Protein AF-A0A7S3P163-F1 (afdb_monomer)

Foldseek 3Di:
DVLQVVCCPDPNNFHDDDDDCVVVVVVCVVLVVPDPPWDWAQDVNDTDTDPEQPDSQQVNQCNVPVDRFLAAEDEPVVVVVCLVPPQKAKEFEADCVDPLVVLLRVVSRPDRPHHHYYYPHPVNCVVLVPPPRWMWMAHPADPGIDTQPDDRDNVSSVCCVLVSVDHLDDDDDPVCVCSVVVDPDDDDDDDDDCVVCVVVSVVVSVVD

Organism: Euplotes crassus (NCBI:txid5936)

Secondary structure (DSSP, 8-state):
-HHHHHHHHSTT-PPP----TTT-HHHHHHTT--SSS--EEEETTEEEE--S---HHHHHHHHHHSS--SSEE--HHHHHHHHHH-SEEEEEES-TTSHHHHHHHHHHHH--SSEEEEE--HHHHHHTT--SSEEEEEESSSSSEEEPPS---HHHHHHHHHHHTS-SS----HHHHHHHHSSS---------TTT-HHHHHHHHHH-

Nearest PDB structures (foldseek):
  6i7s-assembly2_B  TM=5.448E-01  e=6.776E-12  Homo sapiens
  4ju5-assembly1_A  TM=8.293E-01  e=2.659E-08  Homo sapiens
  4ju5-assembly1_B  TM=8.315E-01  e=2.494E-08  Homo sapiens
  2k18-assembly1_A  TM=8.613E-01  e=5.386E-08  Homo sapiens
  3uem-assembly1_A  TM=8.787E-01  e=2.355E-07  Homo sapiens

Structure (mmCIF, N/CA/C/O backbone):
data_AF-A0A7S3P163-F1
#
_entry.id   AF-A0A7S3P163-F1
#
loop_
_atom_site.group_PDB
_atom_site.id
_atom_site.type_symbol
_atom_site.label_atom_id
_atom_site.label_alt_id
_atom_site.label_comp_id
_atom_site.label_asym_id
_atom_site.label_entity_id
_atom_site.label_seq_id
_atom_site.pdbx_PDB_ins_code
_atom_site.Cartn_x
_atom_site.Cartn_y
_atom_site.Cartn_z
_atom_site.occupancy
_atom_site.B_iso_or_equiv
_atom_site.auth_seq_id
_atom_site.auth_comp_id
_atom_site.auth_asym_id
_atom_site.auth_atom_id
_atom_site.pdbx_PDB_model_num
ATOM 1 N N . GLU A 1 1 ? -0.627 12.519 12.725 1.00 63.28 1 GLU A N 1
ATOM 2 C CA . GLU A 1 1 ? -1.510 13.707 12.564 1.00 63.28 1 GLU A CA 1
ATOM 3 C C . GLU A 1 1 ? -2.396 13.644 11.322 1.00 63.28 1 GLU A C 1
ATOM 5 O O . GLU A 1 1 ? -3.552 14.046 11.417 1.00 63.28 1 GLU A O 1
ATOM 10 N N . LYS A 1 2 ? -1.906 13.139 10.177 1.00 77.38 2 LYS A N 1
ATOM 11 C CA . LYS A 1 2 ? -2.723 12.958 8.964 1.00 77.38 2 LYS A CA 1
ATOM 12 C C . LYS A 1 2 ? -3.943 12.062 9.227 1.00 77.38 2 LYS A C 1
ATOM 14 O O . LYS A 1 2 ? -5.060 12.517 8.987 1.00 77.38 2 LYS A O 1
ATOM 19 N N . ALA A 1 3 ? -3.754 10.893 9.855 1.00 80.00 3 ALA A N 1
ATOM 20 C CA . ALA A 1 3 ? -4.852 10.005 10.259 1.00 80.00 3 ALA A CA 1
ATOM 21 C C . ALA A 1 3 ? -5.976 10.716 11.030 1.00 80.00 3 ALA A C 1
ATOM 23 O O . ALA A 1 3 ? -7.156 10.530 10.752 1.00 80.00 3 ALA A O 1
ATOM 24 N N . CYS A 1 4 ? -5.622 11.614 11.947 1.00 84.88 4 CYS A N 1
ATOM 25 C CA . CYS A 1 4 ? -6.585 12.336 12.775 1.00 84.88 4 CYS A CA 1
ATOM 26 C C . CYS A 1 4 ? -7.477 13.300 11.990 1.00 84.88 4 CYS A C 1
ATOM 28 O O . CYS A 1 4 ? -8.632 13.505 12.360 1.00 84.88 4 CYS A O 1
ATOM 30 N N . LYS A 1 5 ? -6.972 13.885 10.896 1.00 85.19 5 LYS A N 1
ATOM 31 C CA . LYS A 1 5 ? -7.788 14.736 10.019 1.00 85.19 5 LYS A CA 1
ATOM 32 C C . LYS A 1 5 ? -8.852 13.915 9.292 1.00 85.19 5 LYS A C 1
ATOM 34 O O . LYS A 1 5 ? -9.976 14.393 9.154 1.00 85.19 5 LYS A O 1
ATOM 39 N N . VAL A 1 6 ? -8.499 12.703 8.863 1.00 83.50 6 VAL A N 1
ATOM 40 C CA . VAL A 1 6 ? -9.418 11.764 8.205 1.00 83.50 6 VAL A CA 1
ATOM 41 C C . VAL A 1 6 ? -10.451 11.252 9.207 1.00 83.50 6 VAL A C 1
ATOM 43 O O . VAL A 1 6 ? -11.650 11.384 8.982 1.00 83.50 6 VAL A O 1
ATOM 46 N N . LEU A 1 7 ? -9.998 10.774 10.367 1.00 86.75 7 LEU A N 1
ATOM 47 C CA . LEU A 1 7 ? -10.852 10.238 11.428 1.00 86.75 7 LEU A CA 1
ATOM 48 C C . LEU A 1 7 ? -11.883 11.248 11.941 1.00 86.75 7 LEU A C 1
ATOM 50 O O . LEU A 1 7 ? -13.048 10.893 12.123 1.00 86.75 7 LEU A O 1
ATOM 54 N N . LYS A 1 8 ? -11.503 12.524 12.069 1.00 88.12 8 LYS A N 1
ATOM 55 C CA . LYS A 1 8 ? -12.428 13.593 12.466 1.00 88.12 8 LYS A CA 1
ATOM 56 C C . LYS A 1 8 ? -13.550 13.829 11.447 1.00 88.12 8 LYS A C 1
ATOM 58 O O . LYS A 1 8 ? -14.629 14.253 11.841 1.00 88.12 8 LYS A O 1
ATOM 63 N N . LYS A 1 9 ? -13.292 13.598 10.157 1.00 84.19 9 LYS A N 1
ATOM 64 C CA . LYS A 1 9 ? -14.269 13.768 9.066 1.00 84.19 9 LYS A CA 1
ATOM 65 C C . LYS A 1 9 ? -15.065 12.498 8.753 1.00 84.19 9 LYS A C 1
ATOM 67 O O . LYS A 1 9 ? -15.975 12.563 7.937 1.00 84.19 9 LYS A O 1
ATOM 72 N N . SER A 1 10 ? -14.704 11.365 9.352 1.00 82.69 10 SER A N 1
ATOM 73 C CA . SER A 1 10 ? -15.429 10.106 9.179 1.00 82.69 10 SER A CA 1
ATOM 74 C C . SER A 1 10 ? -16.819 10.157 9.818 1.00 82.69 10 SER A C 1
ATOM 76 O O . SER A 1 10 ? -17.061 10.972 10.710 1.00 82.69 10 SER A O 1
ATOM 78 N N . ASP A 1 11 ? -17.695 9.221 9.447 1.00 79.19 11 ASP A N 1
ATOM 79 C CA . ASP A 1 11 ? -19.044 9.096 10.023 1.00 79.19 11 ASP A CA 1
ATOM 80 C C . ASP A 1 11 ? -19.033 8.908 11.549 1.00 79.19 11 ASP A C 1
ATOM 82 O O . ASP A 1 11 ? -19.953 9.334 12.245 1.00 79.19 11 ASP A O 1
ATOM 86 N N . LYS A 1 12 ? -17.964 8.307 12.091 1.00 82.38 12 LYS A N 1
ATOM 87 C CA . LYS A 1 12 ? -17.768 8.129 13.538 1.00 82.38 12 LYS A CA 1
ATOM 88 C C . LYS A 1 12 ? -17.227 9.384 14.244 1.00 82.38 12 LYS A C 1
ATOM 90 O O . LYS A 1 12 ? -17.177 9.400 15.470 1.00 82.38 12 LYS A O 1
ATOM 9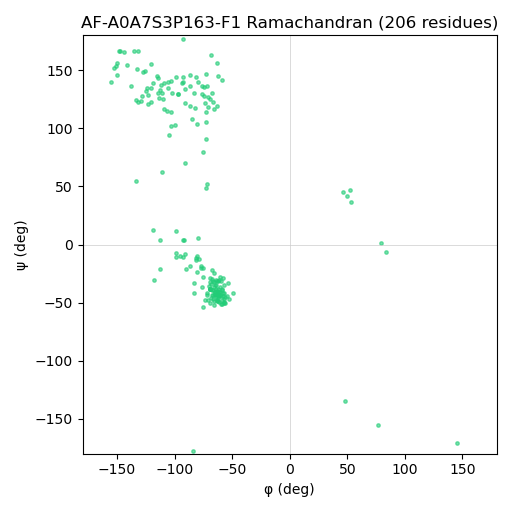5 N N . SER A 1 13 ? -16.805 10.417 13.504 1.00 85.44 13 SER A N 1
ATOM 96 C CA . SER A 1 13 ? -16.265 11.690 14.017 1.00 85.44 13 SER A CA 1
ATOM 97 C C . SER A 1 13 ? -15.216 11.517 15.134 1.00 85.44 13 SER A C 1
ATOM 99 O O . SER A 1 13 ? -15.239 12.207 16.161 1.00 85.44 13 SER A O 1
ATOM 101 N N . ILE A 1 14 ? -14.279 10.587 14.940 1.00 89.69 14 ILE A N 1
ATOM 102 C CA . ILE A 1 14 ? -13.288 10.211 15.954 1.00 89.69 14 ILE A CA 1
ATOM 103 C C . ILE A 1 14 ? -12.299 11.364 16.176 1.00 89.69 14 ILE A C 1
ATOM 105 O O . ILE A 1 14 ? -11.659 11.854 15.243 1.00 89.69 14 ILE A O 1
ATOM 109 N N . GLN A 1 15 ? -12.160 11.796 17.431 1.00 91.38 15 GLN A N 1
ATOM 110 C CA . GLN A 1 15 ? -11.218 12.839 17.832 1.00 91.38 15 GLN A CA 1
ATOM 111 C C . GLN A 1 15 ? -9.894 12.229 18.292 1.00 91.38 15 GLN A C 1
ATOM 113 O O . GLN A 1 15 ? -9.872 11.244 19.023 1.00 91.38 15 GLN A O 1
ATOM 118 N N . CYS A 1 16 ? -8.787 12.857 17.902 1.00 91.50 16 CYS A N 1
ATOM 119 C CA . CYS A 1 16 ? -7.465 12.507 18.406 1.00 91.50 16 CYS A CA 1
ATOM 120 C C . CYS A 1 16 ? -6.985 13.517 19.445 1.00 91.50 16 CYS A C 1
ATOM 122 O O . CYS A 1 16 ? -7.102 14.726 19.232 1.00 91.50 16 CYS A O 1
ATOM 124 N N . ALA A 1 17 ? -6.327 13.019 20.488 1.00 91.44 17 ALA A N 1
ATOM 125 C CA . ALA A 1 17 ? -5.557 13.814 21.435 1.00 91.44 17 ALA A CA 1
ATOM 126 C C . ALA A 1 17 ? -4.125 13.272 21.531 1.00 91.44 17 ALA A C 1
ATOM 128 O O . ALA A 1 17 ? -3.892 12.075 21.368 1.00 91.44 17 ALA A O 1
ATOM 129 N N . LYS A 1 18 ? -3.162 14.159 21.796 1.00 92.56 18 LYS A N 1
ATOM 130 C CA . LYS A 1 18 ? -1.773 13.795 22.094 1.00 92.56 18 LYS A CA 1
ATOM 131 C C . LYS A 1 18 ? -1.512 14.084 23.565 1.00 92.56 18 LYS A C 1
ATOM 133 O O . LYS A 1 18 ? -1.698 15.215 24.003 1.00 92.56 18 LYS A O 1
ATOM 138 N N . ILE A 1 19 ? -1.050 13.079 24.299 1.00 90.94 19 ILE A N 1
ATOM 139 C CA . ILE A 1 19 ? -0.661 13.205 25.705 1.00 90.94 19 ILE A CA 1
ATOM 140 C C . ILE A 1 19 ? 0.851 12.999 25.793 1.00 90.94 19 ILE A C 1
ATOM 142 O O . ILE A 1 19 ? 1.391 12.078 25.182 1.00 90.94 19 ILE A O 1
ATOM 146 N N . ASN A 1 20 ? 1.545 13.880 26.517 1.00 92.12 20 ASN A N 1
ATOM 147 C CA . ASN A 1 20 ? 2.966 13.710 26.810 1.00 92.12 20 ASN A CA 1
ATOM 148 C C . ASN A 1 20 ? 3.125 12.823 28.054 1.00 92.12 20 ASN A C 1
ATOM 150 O O . ASN A 1 20 ? 2.857 13.275 29.167 1.00 92.12 20 ASN A O 1
ATOM 154 N N . ALA A 1 21 ? 3.576 11.586 27.863 1.00 89.75 21 ALA A N 1
ATOM 155 C CA . ALA A 1 21 ? 3.737 10.618 28.942 1.00 89.75 21 ALA A CA 1
ATOM 156 C C . ALA A 1 21 ? 4.821 11.001 29.971 1.00 89.75 21 ALA A C 1
ATOM 158 O O . ALA A 1 21 ? 4.698 10.634 31.137 1.00 89.75 21 ALA A O 1
ATOM 159 N N . ASP A 1 22 ? 5.820 11.812 29.595 1.00 89.31 22 ASP A N 1
ATOM 160 C CA . ASP A 1 22 ? 6.828 12.314 30.542 1.00 89.31 22 ASP A CA 1
ATOM 161 C C . ASP A 1 22 ? 6.221 13.299 31.547 1.00 89.31 22 ASP A C 1
ATOM 163 O O . ASP A 1 22 ? 6.632 13.357 32.708 1.00 89.31 22 ASP A O 1
ATOM 167 N N . THR A 1 23 ? 5.233 14.079 31.093 1.00 94.12 23 THR A N 1
ATOM 168 C CA . THR A 1 23 ? 4.497 15.048 31.918 1.00 94.12 23 THR A CA 1
ATOM 169 C C . THR A 1 23 ? 3.366 14.375 32.695 1.00 94.12 23 THR A C 1
ATOM 171 O O . THR A 1 23 ? 3.180 14.659 33.874 1.00 94.12 23 THR A O 1
ATOM 174 N N . TYR A 1 24 ? 2.630 13.462 32.058 1.00 92.56 24 TYR A N 1
ATOM 175 C CA . TYR A 1 24 ? 1.442 12.807 32.612 1.00 92.56 24 TYR A CA 1
ATOM 176 C C . TYR A 1 24 ? 1.696 11.320 32.902 1.00 92.56 24 TYR A C 1
ATOM 178 O O . TYR A 1 24 ? 1.058 10.436 32.329 1.00 92.56 24 TYR A O 1
ATOM 186 N N . LYS A 1 25 ? 2.637 11.044 33.812 1.00 92.50 25 LYS A N 1
ATOM 187 C CA . LYS A 1 25 ? 3.083 9.677 34.153 1.00 92.50 25 LYS A CA 1
ATOM 188 C C . LYS A 1 25 ? 1.983 8.788 34.737 1.00 92.50 25 LYS A C 1
ATOM 190 O O . LYS A 1 25 ? 1.999 7.577 34.527 1.00 92.50 25 LYS A O 1
ATOM 195 N N . GLU A 1 26 ? 1.035 9.382 35.458 1.00 93.25 26 GLU A N 1
ATOM 196 C CA . GLU A 1 26 ? -0.112 8.669 36.035 1.00 93.25 26 GLU A CA 1
ATOM 197 C C . GLU A 1 26 ? -1.002 8.084 34.934 1.00 93.25 26 GLU A C 1
ATOM 199 O O . GLU A 1 26 ? -1.311 6.900 34.977 1.00 93.25 26 GLU A O 1
ATOM 204 N N . ILE A 1 27 ? -1.299 8.868 33.890 1.00 90.88 27 ILE A N 1
ATOM 205 C CA . ILE A 1 27 ? -2.080 8.425 32.724 1.00 90.88 27 ILE A CA 1
ATOM 206 C C . ILE A 1 27 ? -1.321 7.341 31.951 1.00 90.88 27 ILE A C 1
ATOM 208 O O . ILE A 1 27 ? -1.908 6.347 31.532 1.00 90.88 27 ILE A O 1
ATOM 212 N N . ALA A 1 28 ? -0.008 7.513 31.765 1.00 90.44 28 ALA A N 1
ATOM 213 C CA . ALA A 1 28 ? 0.813 6.514 31.085 1.00 90.44 28 ALA A CA 1
ATOM 214 C C . ALA A 1 28 ? 0.803 5.168 31.830 1.00 90.44 28 ALA A C 1
ATOM 216 O O . ALA A 1 28 ? 0.671 4.127 31.196 1.00 90.44 28 ALA A O 1
ATOM 217 N N . THR A 1 29 ? 0.874 5.198 33.164 1.00 91.81 29 THR A N 1
ATOM 218 C CA . THR A 1 29 ? 0.764 3.998 34.008 1.00 91.81 29 THR A CA 1
ATOM 219 C C . THR A 1 29 ? -0.647 3.402 33.974 1.00 91.81 29 THR A C 1
ATOM 221 O O . THR A 1 29 ? -0.787 2.198 33.797 1.00 91.81 29 THR A O 1
ATOM 224 N N . GLU A 1 30 ? -1.694 4.223 34.112 1.00 93.12 30 GLU A N 1
ATOM 225 C CA . GLU A 1 30 ? -3.101 3.783 34.134 1.00 93.12 30 GLU A CA 1
ATOM 226 C C . GLU A 1 30 ? -3.477 2.998 32.874 1.00 93.12 30 GLU A C 1
ATOM 228 O O . GLU A 1 30 ? -4.136 1.961 32.952 1.00 93.12 30 GLU A O 1
ATOM 233 N N . TYR A 1 31 ? -3.020 3.472 31.716 1.00 92.19 31 TYR A N 1
ATOM 234 C CA . TYR A 1 31 ? -3.281 2.833 30.433 1.00 92.19 31 TYR A CA 1
ATOM 235 C C . TYR A 1 31 ? -2.133 1.950 29.940 1.00 92.19 31 TYR A C 1
ATOM 237 O O . TYR A 1 31 ? -2.160 1.521 28.785 1.00 92.19 31 TYR A O 1
ATOM 245 N N . ASP A 1 32 ? -1.148 1.655 30.793 1.00 89.94 32 ASP A N 1
ATOM 246 C CA . ASP A 1 32 ? -0.052 0.724 30.512 1.00 89.94 32 ASP A CA 1
ATOM 247 C C . ASP A 1 32 ? 0.680 1.062 29.185 1.00 89.94 32 ASP A C 1
ATOM 249 O O . ASP A 1 32 ? 0.879 0.243 28.285 1.00 89.94 32 ASP A O 1
ATOM 253 N N . ALA A 1 33 ? 1.004 2.344 29.016 1.00 90.06 33 ALA A N 1
ATOM 254 C CA . ALA A 1 33 ? 1.714 2.896 27.866 1.00 90.06 33 ALA A CA 1
ATOM 255 C C . ALA A 1 33 ? 3.232 2.899 28.117 1.00 90.06 33 ALA A C 1
ATOM 257 O O . ALA A 1 33 ? 3.840 3.952 28.300 1.00 90.06 33 ALA A O 1
ATOM 258 N N . GLU A 1 34 ? 3.846 1.714 28.141 1.00 84.69 34 GLU A N 1
ATOM 259 C CA . GLU A 1 34 ? 5.278 1.544 28.448 1.00 84.69 34 GLU A CA 1
ATOM 260 C C . GLU A 1 34 ? 6.207 1.829 27.251 1.00 84.69 34 GLU A C 1
ATOM 262 O O . GLU A 1 34 ? 7.375 2.180 27.427 1.00 84.69 34 GLU A O 1
ATOM 267 N N . SER A 1 35 ? 5.691 1.707 26.023 1.00 84.31 35 SER A N 1
ATOM 268 C CA . SER A 1 35 ? 6.412 1.982 24.774 1.00 84.31 35 SER A CA 1
ATOM 269 C C . SER A 1 35 ? 5.820 3.181 24.038 1.00 84.31 35 SER A C 1
ATOM 271 O O . SER A 1 35 ? 4.603 3.346 23.993 1.00 84.31 35 SER A O 1
ATOM 273 N N . TYR A 1 36 ? 6.649 4.007 23.400 1.00 84.81 36 TYR A N 1
ATOM 274 C CA . TYR A 1 36 ? 6.174 5.193 22.680 1.00 84.81 36 TYR A CA 1
ATOM 275 C C . TYR A 1 36 ? 6.515 5.136 21.184 1.00 84.81 36 TYR A C 1
ATOM 277 O O . TYR A 1 36 ? 7.642 4.779 20.841 1.00 84.81 36 TYR A O 1
ATOM 285 N N . PRO A 1 37 ? 5.592 5.550 20.292 1.00 88.12 37 PRO A N 1
ATOM 286 C CA . PRO A 1 37 ? 4.209 5.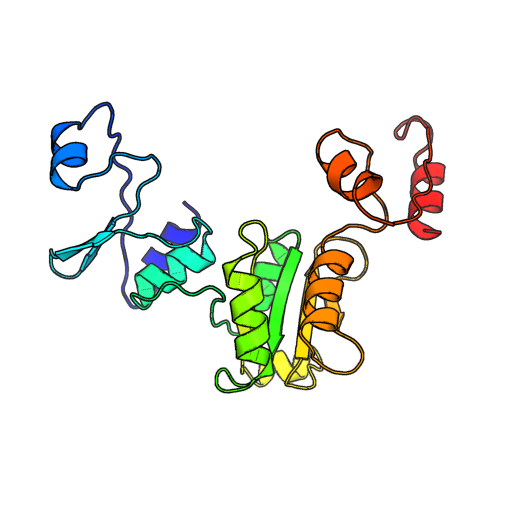955 20.581 1.00 88.12 37 PRO A CA 1
ATOM 287 C C . PRO A 1 37 ? 3.295 4.758 20.933 1.00 88.12 37 PRO A C 1
ATOM 289 O O . PRO A 1 37 ? 3.438 3.689 20.355 1.00 88.12 37 PRO A O 1
ATOM 292 N N . THR A 1 38 ? 2.317 4.963 21.828 1.00 89.00 38 THR A N 1
ATOM 293 C CA . THR A 1 38 ? 1.191 4.035 22.078 1.00 89.00 38 THR A CA 1
ATOM 294 C C . THR A 1 38 ? -0.111 4.716 21.653 1.00 89.00 38 THR A C 1
ATOM 296 O O . THR A 1 38 ? -0.356 5.862 22.035 1.00 89.00 38 THR A O 1
ATOM 299 N N . LEU A 1 39 ? -0.946 4.031 20.866 1.00 90.94 39 LEU A N 1
ATOM 300 C CA . LEU A 1 39 ? -2.271 4.518 20.469 1.00 90.94 39 LEU A CA 1
ATOM 301 C C . LEU A 1 39 ? -3.362 3.764 21.226 1.00 90.94 39 LEU A C 1
ATOM 303 O O . LEU A 1 39 ? -3.331 2.538 21.326 1.00 90.94 39 LEU A O 1
ATOM 307 N N . ILE A 1 40 ? -4.333 4.517 21.741 1.00 90.94 40 ILE A N 1
ATOM 308 C CA . ILE A 1 40 ? -5.460 3.992 22.509 1.00 90.94 40 ILE A CA 1
ATOM 309 C C . ILE A 1 40 ? -6.737 4.635 21.984 1.00 90.94 40 ILE A C 1
ATOM 311 O O . ILE A 1 40 ? -6.849 5.861 21.937 1.00 90.94 40 ILE A O 1
ATOM 315 N N . LEU A 1 41 ? -7.690 3.803 21.576 1.00 91.56 41 LEU A N 1
ATOM 316 C CA . LEU A 1 41 ? -9.021 4.224 21.168 1.00 91.56 41 LEU A CA 1
ATOM 317 C C . LEU A 1 41 ? -9.972 4.055 22.347 1.00 91.56 41 LEU A C 1
ATOM 319 O O . LEU A 1 41 ? -10.041 2.983 22.941 1.00 91.56 41 LEU A O 1
ATOM 323 N N . PHE A 1 42 ? -10.727 5.103 22.653 1.00 91.62 42 PHE A N 1
ATOM 324 C CA . PHE A 1 42 ? -11.764 5.072 23.675 1.00 91.62 42 PHE A CA 1
ATOM 325 C C . PHE A 1 42 ? -13.132 4.982 23.001 1.00 91.62 42 PHE A C 1
ATOM 327 O O . PHE A 1 42 ? -13.655 5.981 22.509 1.00 91.62 42 PHE A O 1
ATOM 334 N N . GLU A 1 43 ? -13.728 3.790 22.987 1.00 86.69 43 GLU A N 1
ATOM 335 C CA . GLU A 1 43 ? -15.099 3.587 22.509 1.00 86.69 43 GLU A CA 1
ATOM 336 C C . GLU A 1 43 ? -16.036 3.430 23.706 1.00 86.69 43 GLU A C 1
ATOM 338 O O . GLU A 1 43 ? -15.938 2.464 24.465 1.00 86.69 43 GLU A O 1
ATOM 343 N N . GLN A 1 44 ? -16.943 4.396 23.894 1.00 85.31 44 GLN A N 1
ATOM 344 C CA . GLN A 1 44 ? -17.882 4.420 25.028 1.00 85.31 44 GLN A CA 1
ATOM 345 C C . GLN A 1 44 ? -17.177 4.289 26.395 1.00 85.31 44 GLN A C 1
ATOM 347 O O . GLN A 1 44 ? -17.678 3.641 27.308 1.00 85.31 44 GLN A O 1
ATOM 352 N N . GLY A 1 45 ? -15.989 4.890 26.520 1.00 85.19 45 GLY A N 1
ATOM 353 C CA . GLY A 1 45 ? -15.164 4.836 27.730 1.00 85.19 45 GLY A CA 1
ATOM 354 C C . GLY A 1 45 ? -14.281 3.591 27.858 1.00 85.19 45 GLY A C 1
ATOM 355 O O . GLY A 1 45 ? -13.445 3.556 28.752 1.00 85.19 45 GLY A O 1
ATOM 356 N N . ASN A 1 46 ? -14.400 2.602 26.964 1.00 88.62 46 ASN A N 1
ATOM 357 C CA . ASN A 1 46 ? -13.553 1.411 26.992 1.00 88.62 46 ASN A CA 1
ATOM 358 C C . ASN A 1 46 ? -12.249 1.657 26.215 1.00 88.62 46 ASN A C 1
ATOM 360 O O . ASN A 1 46 ? -12.321 1.917 25.007 1.00 88.62 46 ASN A O 1
ATOM 364 N N . PRO A 1 47 ? -11.071 1.560 26.861 1.00 91.81 47 PRO A N 1
ATOM 365 C CA . PRO A 1 47 ? -9.792 1.705 26.182 1.00 91.81 47 PRO A CA 1
ATOM 366 C C . PRO A 1 47 ? -9.454 0.438 25.387 1.00 91.81 47 PRO A C 1
ATOM 368 O O . PRO A 1 47 ? -9.467 -0.675 25.914 1.00 91.81 47 PRO A O 1
ATOM 371 N N . LYS A 1 48 ? -9.099 0.609 24.116 1.00 90.69 48 LYS A N 1
ATOM 372 C CA . LYS A 1 48 ? -8.542 -0.434 23.248 1.00 90.69 48 LYS A CA 1
ATOM 373 C C . LYS A 1 48 ? -7.164 0.013 22.784 1.00 90.69 48 LYS A C 1
ATOM 375 O O . LYS A 1 48 ? -7.048 1.085 22.196 1.00 90.69 48 LYS A O 1
ATOM 380 N N . LYS A 1 49 ? -6.125 -0.781 23.048 1.00 89.69 49 LYS A N 1
ATOM 381 C CA . LYS A 1 49 ? -4.764 -0.495 22.570 1.00 89.69 49 LYS A CA 1
ATOM 382 C C . LYS A 1 49 ? -4.597 -0.939 21.125 1.00 89.69 49 LYS A C 1
ATOM 384 O O . LYS A 1 49 ? -5.132 -1.973 20.734 1.00 89.69 49 LYS A O 1
ATOM 389 N N . TYR A 1 50 ? -3.828 -0.167 20.372 1.00 87.75 50 TYR A N 1
ATOM 390 C CA . TYR A 1 50 ? -3.418 -0.531 19.028 1.00 87.75 50 TYR A CA 1
ATOM 391 C C . TYR A 1 50 ? -2.086 -1.279 19.049 1.00 87.75 50 TYR A C 1
ATOM 393 O O . TYR A 1 50 ? -1.077 -0.746 19.506 1.00 87.75 50 TYR A O 1
ATOM 401 N N . ASP A 1 51 ? -2.092 -2.492 18.520 1.00 83.06 51 ASP A N 1
ATOM 402 C CA . ASP A 1 51 ? -0.942 -3.386 18.347 1.00 83.06 51 ASP A CA 1
ATOM 403 C C . ASP A 1 51 ? -0.582 -3.597 16.863 1.00 83.06 51 ASP A C 1
ATOM 405 O O . ASP A 1 51 ? 0.311 -4.378 16.536 1.00 83.06 51 ASP A O 1
ATOM 409 N N . GLY A 1 52 ? -1.273 -2.906 15.951 1.00 75.50 52 GLY A N 1
ATOM 410 C CA . GLY A 1 52 ? -0.995 -2.937 14.519 1.00 75.50 52 GLY A CA 1
ATOM 411 C C . GLY A 1 52 ? 0.118 -1.978 14.077 1.00 75.50 52 GLY A C 1
ATOM 412 O O . GLY A 1 52 ? 0.738 -1.260 14.861 1.00 75.50 52 GLY A O 1
ATOM 413 N N . ALA A 1 53 ? 0.367 -1.951 12.767 1.00 76.38 53 ALA A N 1
ATOM 414 C CA . ALA A 1 53 ? 1.391 -1.095 12.178 1.00 76.38 53 ALA A CA 1
ATOM 415 C C . ALA A 1 53 ? 1.025 0.398 12.288 1.00 76.38 53 ALA A C 1
ATOM 417 O O . ALA A 1 53 ? -0.047 0.809 11.859 1.00 76.38 53 ALA A O 1
ATOM 418 N N . MET A 1 54 ? 1.944 1.242 12.766 1.00 79.06 54 MET A N 1
ATOM 419 C CA . MET A 1 54 ? 1.759 2.699 12.939 1.00 79.06 54 MET A CA 1
ATOM 420 C C . MET A 1 54 ? 1.745 3.492 11.608 1.00 79.06 54 MET A C 1
ATOM 422 O O . MET A 1 54 ? 2.434 4.500 11.460 1.00 79.06 54 MET A O 1
ATOM 426 N N . ARG A 1 55 ? 0.968 3.037 10.619 1.00 78.12 55 ARG A N 1
ATOM 427 C CA . ARG A 1 55 ? 0.726 3.702 9.327 1.00 78.12 55 ARG A CA 1
ATOM 428 C C . ARG A 1 55 ? -0.598 4.453 9.390 1.00 78.12 55 ARG A C 1
ATOM 430 O O . ARG A 1 55 ? -1.550 3.943 9.978 1.00 78.12 55 ARG A O 1
ATOM 437 N N . ASP A 1 56 ? -0.692 5.621 8.749 1.00 80.19 56 ASP A N 1
ATOM 438 C CA . ASP A 1 56 ? -1.916 6.438 8.796 1.00 80.19 56 ASP A CA 1
ATOM 439 C C . ASP A 1 56 ? -3.156 5.612 8.402 1.00 80.19 56 ASP A C 1
ATOM 441 O O . ASP A 1 56 ? -4.136 5.597 9.140 1.00 80.19 56 ASP A O 1
ATOM 445 N N . HIS A 1 57 ? -3.089 4.840 7.313 1.00 75.50 57 HIS A N 1
ATOM 446 C CA . HIS A 1 57 ? -4.195 3.992 6.847 1.00 75.50 57 HIS A CA 1
ATOM 447 C C . HIS A 1 57 ? -4.537 2.833 7.789 1.00 75.50 57 HIS A C 1
ATOM 449 O O . HIS A 1 57 ? -5.714 2.541 7.990 1.00 75.50 57 HIS A O 1
ATOM 455 N N . SER A 1 58 ? -3.535 2.184 8.386 1.00 77.06 58 SER A N 1
ATOM 456 C CA . SER A 1 58 ? -3.747 1.071 9.320 1.00 77.06 58 SER A CA 1
ATOM 457 C C . SER A 1 58 ? -4.368 1.557 10.631 1.00 77.06 58 SER A C 1
ATOM 459 O O . SER A 1 58 ? -5.284 0.919 11.145 1.00 77.06 58 SER A O 1
ATOM 461 N N . VAL A 1 59 ? -3.944 2.728 11.117 1.00 84.44 59 VAL A N 1
ATOM 462 C CA . VAL A 1 59 ? -4.542 3.401 12.278 1.00 84.44 59 VAL A CA 1
ATOM 463 C C . VAL A 1 59 ? -5.961 3.869 11.965 1.00 84.44 59 VAL A C 1
ATOM 465 O O . VAL A 1 59 ? -6.850 3.673 12.789 1.00 84.44 59 VAL A O 1
ATOM 468 N N . ILE A 1 60 ? -6.199 4.457 10.783 1.00 84.50 60 ILE A N 1
ATOM 469 C CA . ILE A 1 60 ? -7.546 4.857 10.350 1.00 84.50 60 ILE A CA 1
ATOM 470 C C . ILE A 1 60 ? -8.465 3.631 10.305 1.00 84.50 60 ILE A C 1
ATOM 472 O O . ILE A 1 60 ? -9.538 3.649 10.901 1.00 84.50 60 ILE A O 1
ATOM 476 N N . GLY A 1 61 ? -8.037 2.561 9.630 1.00 80.62 61 GLY A N 1
ATOM 477 C CA . GLY A 1 61 ? -8.811 1.332 9.490 1.00 80.62 61 GLY A CA 1
ATOM 478 C C . GLY A 1 61 ? -9.138 0.705 10.840 1.00 80.62 61 GLY A C 1
ATOM 479 O O . GLY A 1 61 ? -10.305 0.429 11.115 1.00 80.62 61 GLY A O 1
ATOM 480 N N . TRP A 1 62 ? -8.145 0.570 11.718 1.00 86.38 62 TRP A N 1
ATOM 481 C CA . TRP A 1 62 ? -8.358 0.054 13.067 1.00 86.38 62 TRP A CA 1
ATOM 482 C C . TRP A 1 62 ? -9.275 0.945 13.903 1.00 86.38 62 TRP A C 1
ATOM 484 O O . TRP A 1 62 ? -10.191 0.443 14.544 1.00 86.38 62 TRP A O 1
ATOM 494 N N . ALA A 1 63 ? -9.111 2.267 13.854 1.00 86.75 63 ALA A N 1
ATOM 495 C CA . ALA A 1 63 ? -9.974 3.176 14.603 1.00 86.75 63 ALA A CA 1
ATOM 496 C C . ALA A 1 63 ? -11.432 3.147 14.108 1.00 86.75 63 ALA A C 1
ATOM 498 O O . ALA A 1 63 ? -12.361 3.317 14.896 1.00 86.75 63 ALA A O 1
ATOM 499 N N . LEU A 1 64 ? -11.655 2.911 12.811 1.00 83.69 64 LEU A N 1
ATOM 500 C CA . LEU A 1 64 ? -12.996 2.830 12.234 1.00 83.69 64 LEU A CA 1
ATOM 501 C C . LEU A 1 64 ? -13.650 1.456 12.407 1.00 83.69 64 LEU A C 1
ATOM 503 O O . LEU A 1 64 ? -14.868 1.399 12.568 1.00 83.69 64 LEU A O 1
ATOM 507 N N . THR A 1 65 ? -12.886 0.366 12.389 1.00 78.50 65 THR A N 1
ATOM 508 C CA . THR A 1 65 ? -13.430 -1.008 12.332 1.00 78.50 65 THR A CA 1
ATOM 509 C C . THR A 1 65 ? -13.180 -1.828 13.597 1.00 78.50 65 THR A C 1
ATOM 511 O O . THR A 1 65 ? -13.908 -2.778 13.862 1.00 78.50 65 THR A O 1
ATOM 514 N N . GLY A 1 66 ? -12.185 -1.454 14.401 1.00 71.88 66 GLY A N 1
ATOM 515 C CA . GLY A 1 66 ? -11.672 -2.249 15.516 1.00 71.88 66 GLY A CA 1
ATOM 516 C C . GLY A 1 66 ? -10.723 -3.376 15.095 1.00 71.88 66 GLY A C 1
ATOM 517 O O . GLY A 1 66 ? -10.247 -4.105 15.963 1.00 71.88 66 GLY A O 1
ATOM 518 N N . GLU A 1 67 ? -10.431 -3.529 13.799 1.00 68.38 67 GLU A N 1
ATOM 519 C CA . GLU A 1 67 ? -9.591 -4.605 13.273 1.00 68.38 67 GLU A CA 1
ATOM 520 C C . GLU A 1 67 ? -8.200 -4.108 12.868 1.00 68.38 67 GLU A C 1
ATOM 522 O O . GLU A 1 67 ? -8.037 -3.051 12.256 1.00 68.38 67 GLU A O 1
ATOM 527 N N . ASN A 1 68 ? -7.171 -4.907 13.161 1.00 62.53 68 ASN A N 1
ATOM 528 C CA . ASN A 1 68 ? -5.840 -4.686 12.603 1.00 62.53 68 ASN A CA 1
ATOM 529 C C . ASN A 1 68 ? -5.830 -5.065 11.126 1.00 62.53 68 ASN A C 1
ATOM 531 O O . ASN A 1 68 ? -5.558 -6.208 10.754 1.00 62.53 68 ASN A O 1
ATOM 535 N N . VAL A 1 69 ? -6.110 -4.085 10.278 1.00 70.88 69 VAL A N 1
ATOM 536 C CA . VAL A 1 69 ? -6.106 -4.279 8.833 1.00 70.88 69 VAL A CA 1
ATOM 537 C C . VAL A 1 69 ? -4.680 -4.179 8.287 1.00 7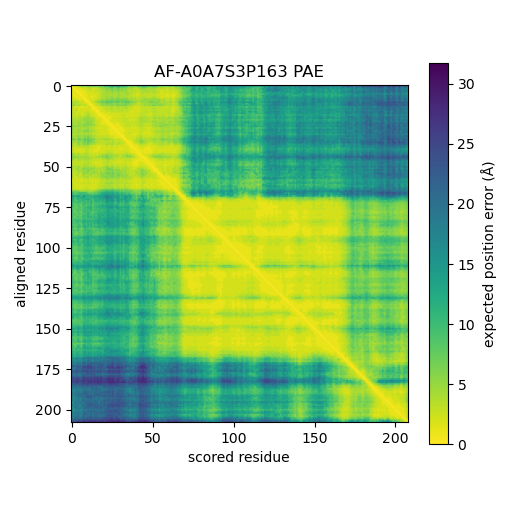0.88 69 VAL A C 1
ATOM 539 O O . VAL A 1 69 ? -4.014 -3.148 8.391 1.00 70.88 69 VAL A O 1
ATOM 542 N N . SER A 1 70 ? -4.184 -5.276 7.704 1.00 81.00 70 SER A N 1
ATOM 543 C CA . SER A 1 70 ? -2.900 -5.270 6.983 1.00 81.00 70 SER A CA 1
ATOM 544 C C . SER A 1 70 ? -3.025 -4.604 5.610 1.00 81.00 70 SER A C 1
ATOM 546 O O . SER A 1 70 ? -2.031 -4.123 5.076 1.00 81.00 70 SER A O 1
ATOM 548 N N . SER A 1 71 ? -4.245 -4.516 5.072 1.00 85.44 71 SER A N 1
ATOM 549 C CA . SER A 1 71 ? -4.582 -3.682 3.921 1.00 85.44 71 SER A CA 1
ATOM 550 C C . SER A 1 71 ? -5.923 -2.972 4.131 1.00 85.44 71 SER A C 1
ATOM 552 O O . SER A 1 71 ? -6.873 -3.585 4.612 1.00 85.44 71 SER A O 1
ATOM 554 N N . LEU A 1 72 ? -6.006 -1.685 3.788 1.00 85.19 72 LEU A N 1
ATOM 555 C CA . LEU A 1 72 ? -7.226 -0.880 3.944 1.00 85.19 72 LEU A CA 1
ATOM 556 C C . LEU A 1 72 ? -8.143 -1.024 2.719 1.00 85.19 72 LEU A C 1
ATOM 558 O O . LEU A 1 72 ? -7.652 -0.939 1.593 1.00 85.19 72 LEU A O 1
ATOM 562 N N . LYS A 1 73 ? -9.458 -1.186 2.928 1.00 89.75 73 LYS A N 1
ATOM 563 C CA . LYS A 1 73 ? -10.442 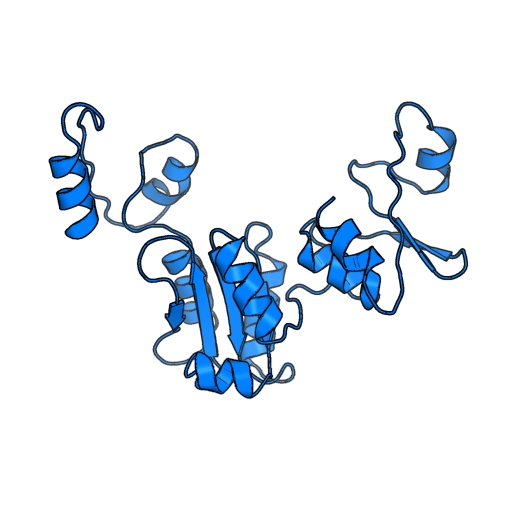-1.108 1.838 1.00 89.75 73 LYS A CA 1
ATOM 564 C C . LYS A 1 73 ? -10.578 0.339 1.367 1.00 89.75 73 LYS A C 1
ATOM 566 O O . LYS A 1 73 ? -10.827 1.212 2.197 1.00 89.75 73 LYS A O 1
ATOM 571 N N . VAL A 1 74 ? -10.428 0.579 0.067 1.00 90.75 74 VAL A N 1
ATOM 572 C CA . VAL A 1 74 ? -10.481 1.921 -0.530 1.00 90.75 74 VAL A CA 1
ATOM 573 C C . VAL A 1 74 ? -11.371 1.972 -1.770 1.00 90.75 74 VAL A C 1
ATOM 575 O O . VAL A 1 74 ? -11.504 0.975 -2.483 1.00 90.75 74 VAL A O 1
ATOM 578 N N . ASP A 1 75 ? -11.958 3.134 -2.035 1.00 93.69 75 ASP A N 1
ATOM 579 C CA . ASP A 1 75 ? -12.632 3.448 -3.300 1.00 93.69 75 ASP A CA 1
ATOM 580 C C . ASP A 1 75 ? -11.685 4.129 -4.310 1.00 93.69 75 ASP A C 1
ATOM 582 O O . ASP A 1 75 ? -10.516 4.408 -4.014 1.00 93.69 75 ASP A O 1
ATOM 586 N N . LEU A 1 76 ? -12.184 4.398 -5.521 1.00 95.88 76 LEU A N 1
ATOM 587 C CA . LEU A 1 76 ? -11.428 5.092 -6.564 1.00 95.88 76 LEU A CA 1
ATOM 588 C C . LEU A 1 76 ? -10.863 6.446 -6.095 1.00 95.88 76 LEU A C 1
ATOM 590 O O . LEU A 1 76 ? -9.699 6.745 -6.362 1.00 95.88 76 LEU A O 1
ATOM 594 N N . SER A 1 77 ? -11.658 7.259 -5.398 1.00 93.75 77 SER A N 1
ATOM 595 C CA . SER A 1 77 ? -11.242 8.605 -4.982 1.00 93.75 77 SER A CA 1
ATOM 596 C C . SER A 1 77 ? -10.069 8.559 -4.001 1.00 93.75 77 SER A C 1
ATOM 598 O O . SER A 1 77 ? -9.119 9.336 -4.109 1.00 93.75 77 SER A O 1
ATOM 600 N N . GLN A 1 78 ? -10.083 7.582 -3.096 1.00 91.38 78 GLN A N 1
ATOM 601 C CA . GLN A 1 78 ? -9.008 7.349 -2.141 1.00 91.38 78 GLN A CA 1
ATOM 602 C C . GLN A 1 78 ? -7.740 6.826 -2.827 1.00 91.38 78 GLN A C 1
ATOM 604 O O . GLN A 1 78 ? -6.643 7.251 -2.468 1.00 91.38 78 GLN A O 1
ATOM 609 N N . ILE A 1 79 ? -7.860 5.955 -3.838 1.00 95.81 79 ILE A N 1
ATOM 610 C CA . ILE A 1 79 ? -6.705 5.515 -4.644 1.00 95.81 79 ILE A CA 1
ATOM 611 C C . ILE A 1 79 ? -6.054 6.713 -5.349 1.00 95.81 79 ILE A C 1
ATOM 613 O O . ILE A 1 79 ? -4.827 6.832 -5.354 1.00 95.81 79 ILE A O 1
ATOM 617 N N . GLU A 1 80 ? -6.852 7.618 -5.917 1.00 95.69 80 GLU A N 1
ATOM 618 C CA . GLU A 1 80 ? -6.349 8.820 -6.589 1.00 95.69 80 GLU A CA 1
ATOM 619 C C . GLU A 1 80 ? -5.651 9.788 -5.626 1.00 95.69 80 GLU A C 1
ATOM 621 O O . GLU A 1 80 ? -4.589 10.317 -5.960 1.00 95.69 80 GLU A O 1
ATOM 626 N N . GLU A 1 81 ? -6.196 9.995 -4.424 1.00 91.69 81 GLU A N 1
ATOM 627 C CA . GLU A 1 81 ? -5.553 10.805 -3.380 1.00 91.69 81 GLU A CA 1
ATOM 628 C C . GLU A 1 81 ? -4.216 10.190 -2.939 1.00 91.69 81 GLU A C 1
ATOM 630 O O . GLU A 1 81 ? -3.200 10.887 -2.832 1.00 91.69 81 GLU A O 1
ATOM 635 N N . MET A 1 82 ? -4.183 8.871 -2.732 1.00 92.06 82 MET A N 1
ATOM 636 C CA . MET A 1 82 ? -2.959 8.157 -2.369 1.00 92.06 82 MET A CA 1
ATOM 637 C C . MET A 1 82 ? -1.908 8.243 -3.478 1.00 92.06 82 MET A C 1
ATOM 639 O O . MET A 1 82 ? -0.743 8.486 -3.184 1.00 92.06 82 MET A O 1
ATOM 643 N N . ALA A 1 83 ? -2.294 8.148 -4.753 1.00 94.44 83 ALA A N 1
ATOM 644 C CA . ALA A 1 83 ? -1.363 8.299 -5.876 1.00 94.44 83 ALA A CA 1
ATOM 645 C C . ALA A 1 83 ? -0.678 9.680 -5.909 1.00 94.44 83 ALA A C 1
ATOM 647 O O . ALA A 1 83 ? 0.458 9.805 -6.369 1.00 94.44 83 ALA A O 1
ATOM 648 N N . GLN A 1 84 ? -1.328 10.718 -5.375 1.00 91.44 84 GLN A N 1
ATOM 649 C CA . GLN A 1 84 ? -0.769 12.071 -5.289 1.00 91.44 84 GLN A CA 1
ATOM 650 C C . GLN A 1 84 ? 0.085 12.317 -4.040 1.00 91.44 84 GLN A C 1
ATOM 652 O O . GLN A 1 84 ? 0.865 13.269 -4.011 1.00 91.44 84 GLN A O 1
ATOM 657 N N . THR A 1 85 ? -0.041 11.488 -3.005 1.00 86.88 85 THR A N 1
ATOM 658 C CA . THR A 1 85 ? 0.559 11.756 -1.685 1.00 86.88 85 THR A CA 1
ATOM 659 C C . THR A 1 85 ? 1.590 10.723 -1.249 1.00 86.88 85 THR A C 1
ATOM 661 O O . THR A 1 85 ? 2.534 11.073 -0.538 1.00 86.88 85 THR A O 1
ATOM 664 N N . GLU A 1 86 ? 1.432 9.475 -1.677 1.00 86.31 86 GLU A N 1
ATOM 665 C CA . GLU A 1 86 ? 2.278 8.351 -1.308 1.00 86.31 86 GLU A CA 1
ATOM 666 C C . GLU A 1 86 ? 3.334 8.098 -2.383 1.00 86.31 86 GLU A C 1
ATOM 668 O O . GLU A 1 86 ? 3.019 7.948 -3.561 1.00 86.31 86 GLU A O 1
ATOM 673 N N . HIS A 1 87 ? 4.600 7.990 -1.970 1.00 89.94 87 HIS A N 1
ATOM 674 C CA . HIS A 1 87 ? 5.712 7.741 -2.893 1.00 89.94 87 HIS A CA 1
ATOM 675 C C . HIS A 1 87 ? 5.546 6.409 -3.645 1.00 89.94 87 HIS A C 1
ATOM 677 O O . HIS A 1 87 ? 5.814 6.331 -4.845 1.00 89.94 87 HIS A O 1
ATOM 683 N N . VAL A 1 88 ? 5.088 5.366 -2.937 1.00 93.56 88 VAL A N 1
ATOM 684 C CA . VAL A 1 88 ? 4.681 4.074 -3.505 1.00 93.56 88 VAL A CA 1
ATOM 685 C C . VAL A 1 88 ? 3.685 3.350 -2.594 1.00 93.56 88 VAL A C 1
ATOM 687 O O . VAL A 1 88 ? 3.865 3.306 -1.375 1.00 93.56 88 VAL A O 1
ATOM 690 N N . PHE A 1 89 ? 2.667 2.721 -3.179 1.00 95.25 89 PHE A N 1
ATOM 691 C CA . PHE A 1 89 ? 1.766 1.794 -2.491 1.00 95.25 89 PHE A CA 1
ATOM 692 C C . PHE A 1 89 ? 1.282 0.681 -3.426 1.00 95.25 89 PHE A C 1
ATOM 694 O O . PHE A 1 89 ? 1.446 0.743 -4.646 1.00 95.25 89 PHE A O 1
ATOM 701 N N . TYR A 1 90 ? 0.690 -0.357 -2.842 1.00 97.62 90 TYR A N 1
ATOM 702 C CA . TYR A 1 90 ? 0.204 -1.530 -3.564 1.00 97.62 90 TYR A CA 1
ATOM 703 C C . TYR A 1 90 ? -1.288 -1.692 -3.333 1.00 97.62 90 TYR A C 1
ATOM 705 O O . TYR A 1 90 ? -1.753 -1.577 -2.199 1.00 97.62 90 TYR A O 1
ATOM 713 N N . ALA A 1 91 ? -2.026 -1.962 -4.404 1.00 97.75 91 ALA A N 1
ATOM 714 C CA . ALA A 1 91 ? -3.466 -2.147 -4.357 1.00 97.75 91 ALA A CA 1
ATOM 715 C C . ALA A 1 91 ? -3.840 -3.510 -4.934 1.00 97.75 91 ALA A C 1
ATOM 717 O O . ALA A 1 91 ? -3.553 -3.811 -6.096 1.00 97.75 91 ALA A O 1
ATOM 718 N N . PHE A 1 92 ? -4.488 -4.331 -4.113 1.00 98.31 92 PHE A N 1
ATOM 719 C CA . PHE A 1 92 ? -5.133 -5.552 -4.575 1.00 98.31 92 PHE A CA 1
ATOM 720 C C . PHE A 1 92 ? -6.525 -5.232 -5.121 1.00 98.31 92 PHE A C 1
ATOM 722 O O . PHE A 1 92 ? -7.321 -4.585 -4.445 1.00 98.31 92 PHE A O 1
ATOM 729 N N . PHE A 1 93 ? -6.826 -5.722 -6.317 1.00 98.00 93 PHE A N 1
ATOM 730 C CA . PHE A 1 93 ? -8.144 -5.617 -6.933 1.00 98.00 93 PHE A CA 1
ATOM 731 C C . PHE A 1 93 ? -8.787 -6.996 -6.950 1.00 98.00 93 PHE A C 1
ATOM 733 O O . PHE A 1 93 ? -8.271 -7.895 -7.618 1.00 98.00 93 PHE A O 1
ATOM 740 N N . GLY A 1 94 ? -9.905 -7.163 -6.245 1.00 95.38 94 GLY A N 1
ATOM 741 C CA . GLY A 1 94 ? -10.654 -8.417 -6.214 1.00 95.38 94 GLY A CA 1
ATOM 742 C C . GLY A 1 94 ? -11.316 -8.713 -4.872 1.00 95.38 94 GLY A C 1
ATOM 743 O O . GLY A 1 94 ? -11.338 -7.887 -3.965 1.00 95.38 94 GLY A O 1
ATOM 744 N N . ASP A 1 95 ? -11.836 -9.932 -4.761 1.00 93.25 95 ASP A N 1
ATOM 745 C CA . ASP A 1 95 ? -12.566 -10.417 -3.589 1.00 93.25 95 ASP A CA 1
ATOM 746 C C . ASP A 1 95 ? -11.625 -10.724 -2.408 1.00 93.25 95 ASP A C 1
ATOM 748 O O . ASP A 1 95 ? -10.586 -11.375 -2.575 1.00 93.25 95 ASP A O 1
ATOM 752 N N . ILE A 1 96 ? -12.015 -10.301 -1.205 1.00 91.69 96 ILE A N 1
ATOM 753 C CA . ILE A 1 96 ? -11.300 -10.557 0.050 1.00 91.69 96 ILE A CA 1
ATOM 754 C C . ILE A 1 96 ? -11.315 -12.039 0.460 1.00 91.69 96 ILE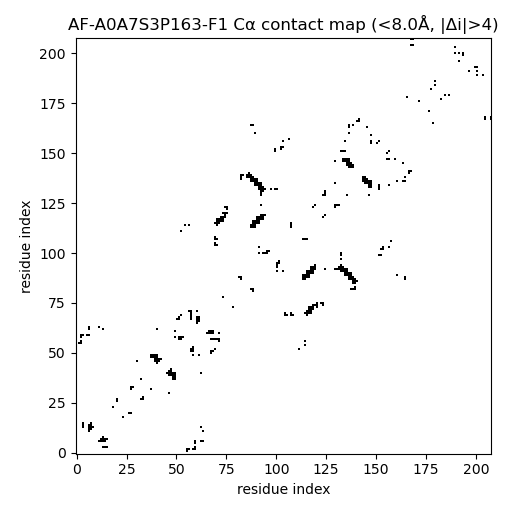 A C 1
ATOM 756 O O . ILE A 1 96 ? -10.427 -12.500 1.179 1.00 91.69 96 ILE A O 1
ATOM 760 N N . ASP A 1 97 ? -12.272 -12.827 -0.027 1.00 90.81 97 ASP A N 1
ATOM 761 C CA . ASP A 1 97 ? -12.346 -14.257 0.277 1.00 90.81 97 ASP A CA 1
ATOM 762 C C . ASP A 1 97 ? -11.403 -15.108 -0.595 1.00 90.81 97 ASP A C 1
ATOM 764 O O . ASP A 1 97 ? -11.136 -16.283 -0.281 1.00 90.81 97 ASP A O 1
ATOM 768 N N . SER A 1 98 ? -10.833 -14.502 -1.644 1.00 94.44 98 SER A N 1
ATOM 769 C CA . SER A 1 98 ? -9.931 -15.146 -2.601 1.00 94.44 98 SER A CA 1
ATOM 770 C C . SER A 1 98 ? -8.620 -15.641 -1.969 1.00 94.44 98 SER A C 1
ATOM 772 O O . SER A 1 98 ? -8.150 -15.171 -0.924 1.00 94.44 98 SER A O 1
ATOM 774 N N . LYS A 1 99 ? -7.992 -16.636 -2.608 1.00 96.00 99 LYS A N 1
ATOM 775 C CA . LYS A 1 99 ? -6.692 -17.173 -2.160 1.00 96.00 99 LYS A CA 1
ATOM 776 C C . LYS A 1 99 ? -5.573 -16.150 -2.379 1.00 96.00 99 LYS A C 1
ATOM 778 O O . LYS A 1 99 ? -4.620 -16.078 -1.598 1.00 96.00 99 LYS A O 1
ATOM 783 N N . GLU A 1 100 ? -5.714 -15.351 -3.425 1.00 96.44 100 GLU A N 1
ATOM 784 C CA . GLU A 1 100 ? -4.828 -14.279 -3.848 1.00 96.44 100 GLU A CA 1
ATOM 785 C C . GLU A 1 100 ? -4.843 -13.152 -2.815 1.00 96.44 100 GLU A C 1
ATOM 787 O O . GLU A 1 100 ? -3.775 -12.756 -2.344 1.00 96.44 100 GLU A O 1
ATOM 792 N N . PHE A 1 101 ? -6.028 -12.730 -2.353 1.00 95.75 101 PHE A N 1
ATOM 793 C CA . PHE A 1 101 ? -6.137 -11.745 -1.278 1.00 95.75 101 PHE A CA 1
ATOM 794 C C . PHE A 1 101 ? -5.512 -12.248 0.022 1.00 95.75 101 PHE A C 1
ATOM 796 O O . PHE A 1 101 ? -4.744 -11.531 0.653 1.00 95.75 101 PHE A O 1
ATOM 803 N N . LYS A 1 102 ? -5.762 -13.501 0.422 1.00 93.56 102 LYS A N 1
ATOM 804 C CA . LYS A 1 102 ? -5.138 -14.077 1.631 1.00 93.56 102 LYS A CA 1
ATOM 805 C C . LYS A 1 102 ? -3.611 -14.071 1.545 1.00 93.56 102 LYS A C 1
ATOM 807 O O . LYS A 1 102 ? -2.933 -13.777 2.530 1.00 93.56 102 LYS A O 1
ATOM 812 N N . THR A 1 103 ? -3.070 -14.350 0.360 1.00 95.25 103 THR A N 1
ATOM 813 C CA . THR A 1 103 ? -1.631 -14.271 0.080 1.00 95.25 103 THR A CA 1
ATOM 814 C C . THR A 1 103 ? -1.126 -12.831 0.166 1.00 95.25 103 THR A C 1
ATOM 816 O O . THR A 1 103 ? -0.137 -12.568 0.847 1.00 95.25 103 THR A O 1
ATOM 819 N N . TYR A 1 104 ? -1.822 -11.896 -0.478 1.00 96.00 104 TYR A N 1
ATOM 820 C CA . TYR A 1 104 ? -1.529 -10.467 -0.439 1.00 96.00 104 TYR A CA 1
ATOM 821 C C . TYR A 1 104 ? -1.536 -9.913 0.989 1.00 96.00 104 TYR A C 1
ATOM 823 O O . TYR A 1 104 ? -0.565 -9.302 1.426 1.00 96.00 104 TYR A O 1
ATOM 831 N N . ASN A 1 105 ? -2.592 -10.199 1.747 1.00 91.31 105 ASN A N 1
ATOM 832 C CA . ASN A 1 105 ? -2.777 -9.733 3.112 1.00 91.31 105 ASN A CA 1
ATOM 833 C C . ASN A 1 105 ? -1.705 -10.303 4.054 1.00 91.31 105 ASN A C 1
ATOM 835 O O . ASN A 1 105 ? -1.230 -9.606 4.946 1.00 91.31 105 ASN A O 1
ATOM 839 N N . MET A 1 106 ? -1.252 -11.543 3.821 1.00 90.56 106 MET A N 1
ATOM 840 C CA . MET A 1 106 ? -0.105 -12.108 4.536 1.00 90.56 106 MET A CA 1
ATOM 841 C C . MET A 1 106 ? 1.188 -11.341 4.237 1.00 90.56 106 MET A C 1
ATOM 843 O O . MET A 1 106 ? 1.948 -11.074 5.161 1.00 90.56 106 MET A O 1
ATOM 847 N N . ILE A 1 107 ? 1.447 -10.970 2.979 1.00 92.69 107 ILE A N 1
ATOM 848 C CA . ILE A 1 107 ? 2.622 -10.156 2.628 1.00 92.69 107 ILE A CA 1
ATOM 849 C C . ILE A 1 107 ? 2.530 -8.784 3.307 1.00 92.69 107 ILE A C 1
ATOM 851 O O . ILE A 1 107 ? 3.473 -8.373 3.976 1.00 92.69 107 ILE A O 1
ATOM 855 N N . ALA A 1 108 ? 1.373 -8.128 3.207 1.00 90.81 108 ALA A N 1
ATOM 856 C CA . ALA A 1 108 ? 1.117 -6.818 3.798 1.00 90.81 108 ALA A CA 1
ATOM 857 C C . ALA A 1 108 ? 1.272 -6.801 5.331 1.00 90.81 108 ALA A C 1
ATOM 859 O O . ALA A 1 108 ? 1.681 -5.792 5.910 1.00 90.81 108 ALA A O 1
ATOM 860 N N . LYS A 1 109 ? 0.979 -7.931 5.990 1.00 85.25 109 LYS A N 1
ATOM 861 C CA . LYS A 1 109 ? 1.159 -8.113 7.436 1.00 85.25 109 LYS A CA 1
ATOM 862 C C . LYS A 1 109 ? 2.630 -8.079 7.860 1.00 85.25 109 LYS A C 1
ATOM 864 O O . LYS A 1 109 ? 2.921 -7.584 8.940 1.00 85.25 109 LYS A O 1
ATOM 869 N N . PHE A 1 110 ? 3.537 -8.617 7.043 1.00 84.81 110 PHE A N 1
ATOM 870 C CA . PHE A 1 110 ? 4.969 -8.709 7.367 1.00 84.81 110 PHE A CA 1
ATOM 871 C C . PHE A 1 110 ? 5.821 -7.604 6.727 1.00 84.81 110 PHE A C 1
ATOM 873 O O . PHE A 1 110 ? 7.013 -7.513 7.013 1.00 84.81 110 PHE A O 1
ATOM 880 N N . ASP A 1 111 ? 5.239 -6.781 5.856 1.00 83.62 111 ASP A N 1
ATOM 881 C CA . ASP A 1 111 ? 5.900 -5.630 5.248 1.00 83.62 111 ASP A CA 1
ATOM 882 C C . ASP A 1 111 ? 5.393 -4.336 5.895 1.00 83.62 111 ASP A C 1
ATOM 884 O O . ASP A 1 111 ? 4.354 -3.779 5.536 1.00 83.62 111 ASP A O 1
ATOM 888 N N . GLU A 1 112 ? 6.129 -3.880 6.906 1.00 72.88 112 GLU A N 1
ATOM 889 C CA . GLU A 1 112 ? 5.764 -2.716 7.717 1.00 72.88 112 GLU A CA 1
ATOM 890 C C . GLU A 1 112 ? 6.127 -1.375 7.069 1.00 72.88 112 GLU A C 1
ATOM 892 O O . GLU A 1 112 ? 5.646 -0.333 7.512 1.00 72.88 112 GLU A O 1
ATOM 897 N N . HIS A 1 113 ? 6.947 -1.387 6.015 1.00 78.06 113 HIS A N 1
ATOM 898 C CA . HIS A 1 113 ? 7.529 -0.178 5.427 1.00 78.06 113 HIS A CA 1
ATOM 899 C C . HIS A 1 113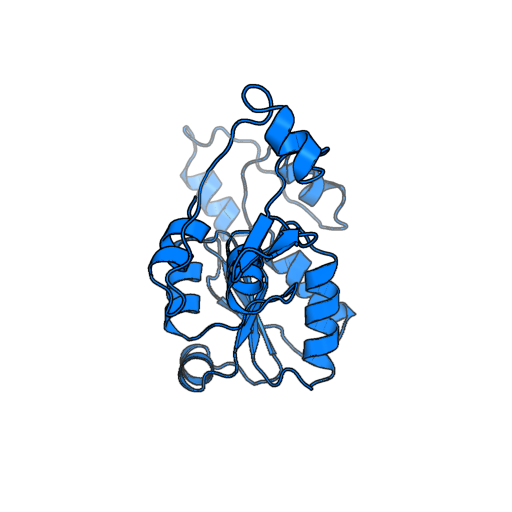 ? 6.746 0.367 4.230 1.00 78.06 113 HIS A C 1
ATOM 901 O O . HIS A 1 113 ? 7.048 1.458 3.749 1.00 78.06 113 HIS A O 1
ATOM 907 N N . ARG A 1 114 ? 5.771 -0.388 3.717 1.00 86.44 114 ARG A N 1
ATOM 908 C CA . ARG A 1 114 ? 5.005 -0.040 2.514 1.00 86.44 114 ARG A CA 1
ATOM 909 C C . ARG A 1 114 ? 3.518 0.064 2.818 1.00 86.44 114 ARG A C 1
ATOM 911 O O . ARG A 1 114 ? 3.009 -0.551 3.754 1.00 86.44 114 ARG A O 1
ATOM 918 N N . ASN A 1 115 ? 2.808 0.837 2.006 1.00 88.56 115 ASN A N 1
ATOM 919 C CA . ASN A 1 115 ? 1.362 0.974 2.113 1.00 88.56 115 ASN A CA 1
ATOM 920 C C . ASN A 1 115 ? 0.655 -0.066 1.239 1.00 88.56 115 ASN A C 1
ATOM 922 O O . ASN A 1 115 ? 1.017 -0.276 0.080 1.00 88.56 115 ASN A O 1
ATOM 926 N N . PHE A 1 116 ? -0.352 -0.713 1.823 1.00 93.50 116 PHE A N 1
ATOM 927 C CA . PHE A 1 116 ? -1.132 -1.777 1.201 1.00 93.50 116 PHE A CA 1
ATOM 928 C C . PHE A 1 116 ? -2.616 -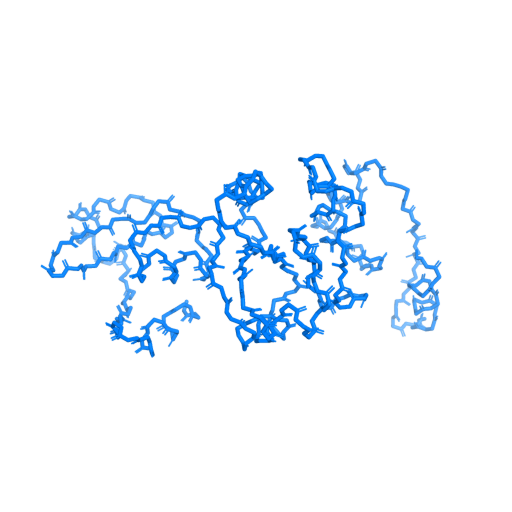1.446 1.329 1.00 93.50 116 PHE A C 1
ATOM 930 O O . PHE A 1 116 ? -3.115 -1.179 2.424 1.00 93.50 116 PHE A O 1
ATOM 937 N N . VAL A 1 117 ? -3.326 -1.485 0.209 1.00 94.62 117 VAL A N 1
ATOM 938 C CA . VAL A 1 117 ? -4.774 -1.269 0.135 1.00 94.62 117 VAL A CA 1
ATOM 939 C C . VAL A 1 117 ? -5.434 -2.358 -0.700 1.00 94.62 117 VAL A C 1
ATOM 941 O O . VAL A 1 117 ? -4.755 -3.131 -1.380 1.00 94.62 117 VAL A O 1
ATOM 944 N N . HIS A 1 118 ? -6.750 -2.460 -0.633 1.00 96.31 118 HIS A N 1
ATOM 945 C CA . HIS A 1 118 ? -7.517 -3.338 -1.501 1.00 96.31 118 HIS A CA 1
ATOM 946 C C . HIS A 1 118 ? -8.828 -2.682 -1.918 1.00 96.31 118 HIS A C 1
ATOM 948 O O . HIS A 1 118 ? -9.347 -1.809 -1.225 1.00 96.31 118 HIS A O 1
ATOM 954 N N . THR A 1 119 ? -9.360 -3.102 -3.059 1.00 96.44 119 THR A N 1
ATOM 955 C CA . THR A 1 119 ? -10.609 -2.569 -3.590 1.00 96.44 119 THR A CA 1
ATOM 956 C C . THR A 1 119 ? -11.359 -3.609 -4.419 1.00 96.44 119 THR A C 1
ATOM 958 O O . THR A 1 119 ? -10.766 -4.446 -5.103 1.00 96.44 119 THR A O 1
ATOM 961 N N . ASP A 1 120 ? -12.680 -3.530 -4.350 1.00 95.75 120 ASP A N 1
ATOM 962 C CA . ASP A 1 120 ? -13.652 -4.193 -5.217 1.00 95.75 120 ASP A CA 1
ATOM 963 C C . ASP A 1 120 ? -14.519 -3.158 -5.966 1.00 95.75 120 ASP A C 1
ATOM 965 O O . ASP A 1 120 ? -15.523 -3.523 -6.575 1.00 95.75 120 ASP A O 1
ATOM 969 N N . ASP A 1 121 ? -14.128 -1.874 -5.938 1.00 96.69 121 ASP A N 1
ATOM 970 C CA . ASP A 1 121 ? -14.851 -0.770 -6.575 1.00 96.69 121 ASP A CA 1
ATOM 971 C C . ASP A 1 121 ? -14.840 -0.925 -8.111 1.00 96.69 121 ASP A C 1
ATOM 973 O O . ASP A 1 121 ? -13.770 -0.849 -8.733 1.00 96.69 121 ASP A O 1
ATOM 977 N N . PRO A 1 122 ? -16.012 -1.096 -8.758 1.00 96.62 122 PRO A N 1
ATOM 978 C CA . PRO A 1 122 ? -16.108 -1.224 -10.208 1.00 96.62 122 PRO A CA 1
ATOM 979 C C . PRO A 1 122 ? -15.504 -0.041 -10.972 1.00 96.62 122 PRO A C 1
ATOM 981 O O . PRO A 1 122 ? -14.903 -0.247 -12.026 1.00 96.62 122 PRO A O 1
ATOM 984 N N . ALA A 1 123 ? -15.610 1.184 -10.442 1.00 97.69 123 ALA A N 1
ATOM 985 C CA . ALA A 1 123 ? -15.069 2.374 -11.095 1.00 97.69 123 ALA A CA 1
ATOM 986 C C . ALA A 1 123 ? -13.534 2.370 -11.085 1.00 97.69 123 ALA A C 1
ATOM 988 O O . ALA A 1 123 ? -12.896 2.730 -12.078 1.00 97.69 123 ALA A O 1
ATOM 989 N N . ALA A 1 124 ? -12.928 1.914 -9.985 1.00 97.69 124 ALA A N 1
ATOM 990 C CA . ALA A 1 124 ? -11.484 1.731 -9.900 1.00 97.69 124 ALA A CA 1
ATOM 991 C C . ALA A 1 124 ? -11.014 0.611 -10.844 1.00 97.69 124 ALA A C 1
ATOM 993 O O . ALA A 1 124 ? -10.026 0.781 -11.561 1.00 97.69 124 ALA A O 1
ATOM 994 N N . ILE A 1 125 ? -11.744 -0.510 -10.884 1.00 97.50 125 ILE A N 1
ATOM 995 C CA . ILE A 1 125 ? -11.461 -1.639 -11.780 1.00 97.50 125 ILE A CA 1
ATOM 996 C C . ILE A 1 125 ? -11.457 -1.193 -13.245 1.00 97.50 125 ILE A C 1
ATOM 998 O O . ILE A 1 125 ? -10.524 -1.519 -13.981 1.00 97.50 125 ILE A O 1
ATOM 1002 N N . GLU A 1 126 ? -12.465 -0.426 -13.660 1.00 97.69 126 GLU A N 1
ATOM 1003 C CA . GLU A 1 126 ? -12.578 0.089 -15.024 1.00 97.69 126 GLU A CA 1
ATOM 1004 C C . GLU A 1 126 ? -11.454 1.080 -15.347 1.00 97.69 126 GLU A C 1
ATOM 1006 O O . GLU A 1 126 ? -10.729 0.890 -16.326 1.00 97.69 126 GLU A O 1
ATOM 1011 N N . LYS A 1 127 ? -11.250 2.097 -14.498 1.00 97.62 127 LYS A N 1
ATOM 1012 C CA . LYS A 1 127 ? -10.251 3.153 -14.725 1.00 97.62 127 LYS A CA 1
ATOM 1013 C C . LYS A 1 127 ? -8.839 2.596 -14.881 1.00 97.62 127 LYS A C 1
ATOM 1015 O O . LYS A 1 127 ? -8.094 3.040 -15.753 1.00 97.62 127 LYS A O 1
ATOM 1020 N N . TYR A 1 128 ? -8.468 1.654 -14.018 1.00 97.44 128 TYR A N 1
ATOM 1021 C CA . TYR A 1 128 ? -7.133 1.067 -14.018 1.00 97.44 128 TYR A CA 1
ATOM 1022 C C . TYR A 1 128 ? -7.044 -0.199 -14.865 1.00 97.44 128 TYR A C 1
ATOM 1024 O O . TYR A 1 128 ? -5.989 -0.820 -14.891 1.00 97.44 128 TYR A O 1
ATOM 1032 N N . ASN A 1 129 ? -8.116 -0.595 -15.565 1.00 96.56 129 ASN A N 1
ATOM 1033 C CA . ASN A 1 129 ? -8.165 -1.827 -16.356 1.00 96.56 129 ASN A CA 1
ATOM 1034 C C . ASN A 1 129 ? -7.681 -3.052 -15.543 1.00 96.56 129 ASN A C 1
ATOM 1036 O O . ASN A 1 129 ? -6.900 -3.891 -16.009 1.00 96.56 129 ASN A O 1
ATOM 1040 N N . ALA A 1 130 ? -8.097 -3.118 -14.276 1.00 95.50 130 ALA A N 1
ATOM 1041 C CA . ALA A 1 130 ? -7.636 -4.112 -13.321 1.00 95.50 130 ALA A CA 1
ATOM 1042 C C . ALA A 1 130 ? -8.375 -5.440 -13.532 1.00 95.50 130 ALA A C 1
ATOM 1044 O O . ALA A 1 130 ? -9.524 -5.617 -13.134 1.00 95.50 130 ALA A O 1
ATOM 1045 N N . ARG A 1 131 ? -7.705 -6.415 -14.151 1.00 92.69 131 ARG A N 1
ATOM 1046 C CA . ARG A 1 131 ? -8.256 -7.762 -14.364 1.00 92.69 131 ARG A CA 1
ATOM 1047 C C . ARG A 1 131 ? -8.230 -8.572 -13.065 1.00 92.69 131 ARG A C 1
ATOM 1049 O O . ARG A 1 131 ? -7.316 -9.360 -12.854 1.00 92.69 131 ARG A O 1
ATOM 1056 N N . ALA A 1 132 ? -9.201 -8.330 -12.187 1.00 89.50 132 ALA A N 1
ATOM 1057 C CA . ALA A 1 132 ? -9.302 -8.981 -10.883 1.00 89.50 132 ALA A CA 1
ATOM 1058 C C . ALA A 1 132 ? -9.401 -10.528 -10.990 1.00 89.50 132 ALA A C 1
ATOM 1060 O O . ALA A 1 132 ? -10.103 -11.021 -11.878 1.00 89.50 132 ALA A O 1
ATOM 1061 N N . PRO A 1 133 ? -8.762 -11.301 -10.086 1.00 94.94 133 PRO A N 1
ATOM 1062 C CA . PRO A 1 133 ? -7.884 -10.840 -9.011 1.00 94.94 133 PRO A CA 1
ATOM 1063 C C . PRO A 1 133 ? -6.510 -10.394 -9.541 1.00 94.94 133 PRO A C 1
ATOM 1065 O O . PRO A 1 133 ? -5.832 -11.136 -10.249 1.00 94.94 133 PRO A O 1
ATOM 1068 N N . THR A 1 134 ? -6.072 -9.186 -9.183 1.00 97.38 134 THR A N 1
ATOM 1069 C CA . THR A 1 134 ? -4.766 -8.656 -9.610 1.00 97.38 134 THR A CA 1
ATOM 1070 C C . THR A 1 134 ? -4.150 -7.724 -8.566 1.00 97.38 134 THR A C 1
ATOM 1072 O O . THR A 1 134 ? -4.807 -7.306 -7.614 1.00 97.38 134 THR A O 1
ATOM 1075 N N . LEU A 1 135 ? -2.864 -7.425 -8.733 1.00 98.25 135 LEU A N 1
ATOM 1076 C CA . LEU A 1 135 ? -2.091 -6.519 -7.893 1.00 98.25 135 LEU A CA 1
ATOM 1077 C C . LEU A 1 135 ? -1.504 -5.417 -8.764 1.00 98.25 135 LEU A C 1
ATOM 1079 O O . LEU A 1 135 ? -0.841 -5.708 -9.758 1.00 98.25 135 LEU A O 1
ATOM 1083 N N . LEU A 1 136 ? -1.713 -4.168 -8.368 1.00 98.50 136 LEU A N 1
ATOM 1084 C CA . LEU A 1 136 ? -1.109 -3.010 -9.012 1.00 98.50 136 LEU A CA 1
ATOM 1085 C C . LEU A 1 136 ? -0.162 -2.308 -8.034 1.00 98.50 136 LEU A C 1
ATOM 1087 O O . LEU A 1 136 ? -0.419 -2.258 -6.829 1.00 98.50 136 LEU A O 1
ATOM 1091 N N . ALA A 1 137 ? 0.926 -1.759 -8.566 1.00 98.12 137 ALA A N 1
ATOM 1092 C CA . ALA A 1 137 ? 1.792 -0.819 -7.867 1.00 98.12 137 ALA A CA 1
ATOM 1093 C C . ALA A 1 137 ? 1.487 0.594 -8.362 1.00 98.12 137 ALA A C 1
ATOM 1095 O O . ALA A 1 137 ? 1.465 0.834 -9.569 1.00 98.12 137 ALA A O 1
ATOM 1096 N N . PHE A 1 138 ? 1.286 1.506 -7.422 1.00 98.00 138 PHE A N 1
ATOM 1097 C CA . PHE A 1 138 ? 1.111 2.932 -7.656 1.00 98.00 138 PHE A CA 1
ATOM 1098 C C . PHE A 1 138 ? 2.330 3.657 -7.115 1.00 98.00 138 PHE A C 1
ATOM 1100 O O . PHE A 1 138 ? 2.732 3.397 -5.981 1.00 98.00 138 PHE A O 1
ATOM 1107 N N . ARG A 1 139 ? 2.935 4.538 -7.909 1.00 95.00 139 ARG A N 1
ATOM 1108 C CA . ARG A 1 139 ? 4.209 5.175 -7.557 1.00 95.00 139 ARG A CA 1
ATOM 1109 C C . ARG A 1 139 ? 4.379 6.542 -8.202 1.00 95.00 139 ARG A C 1
ATOM 1111 O O . ARG A 1 139 ? 3.856 6.802 -9.279 1.00 95.00 139 ARG A O 1
ATOM 1118 N N . GLN A 1 140 ? 5.145 7.402 -7.537 1.00 92.25 140 GLN A N 1
ATOM 1119 C CA . GLN A 1 140 ? 5.451 8.764 -7.998 1.00 92.25 140 GLN A CA 1
ATOM 1120 C C . GLN A 1 140 ? 6.739 8.855 -8.825 1.00 92.25 140 GLN A C 1
ATOM 1122 O O . GLN A 1 140 ? 7.161 9.945 -9.204 1.00 92.25 140 GLN A O 1
ATOM 1127 N N . PHE A 1 141 ? 7.367 7.713 -9.094 1.00 87.12 141 PHE A N 1
ATOM 1128 C CA . PHE A 1 141 ? 8.598 7.583 -9.861 1.00 87.12 141 PHE A CA 1
ATOM 1129 C C . PHE A 1 141 ? 8.418 6.552 -10.980 1.00 87.12 141 PHE A C 1
ATOM 1131 O O . PHE A 1 141 ? 7.674 5.580 -10.837 1.00 87.12 141 PHE A O 1
ATOM 1138 N N . ASP A 1 142 ? 9.127 6.769 -12.083 1.00 89.31 142 ASP A N 1
ATOM 1139 C CA . ASP A 1 142 ? 8.996 6.042 -13.350 1.00 89.31 142 ASP A CA 1
ATOM 1140 C C . ASP A 1 142 ? 7.518 5.901 -13.812 1.00 89.31 142 ASP A C 1
ATOM 1142 O O . ASP A 1 142 ? 6.779 6.885 -13.811 1.00 89.31 142 ASP A O 1
ATOM 1146 N N . GLU A 1 143 ? 7.067 4.717 -14.254 1.00 92.25 143 GLU A N 1
ATOM 1147 C CA . GLU A 1 143 ? 5.688 4.480 -14.701 1.00 92.25 143 GLU A CA 1
ATOM 1148 C C . GLU A 1 143 ? 4.679 4.487 -13.526 1.00 92.25 143 GLU A C 1
ATOM 1150 O O . GLU A 1 143 ? 4.751 3.592 -12.677 1.00 92.25 143 GLU A O 1
ATOM 1155 N N . PRO A 1 144 ? 3.687 5.406 -13.491 1.00 95.00 144 PRO A N 1
ATOM 1156 C CA . PRO A 1 144 ? 2.871 5.646 -12.294 1.00 95.00 144 PRO A CA 1
ATOM 1157 C C . PRO A 1 144 ? 2.020 4.471 -11.809 1.00 95.00 144 PRO A C 1
ATOM 1159 O O . PRO A 1 144 ? 1.760 4.351 -10.613 1.00 95.00 144 PRO A O 1
ATOM 1162 N N . VAL A 1 145 ? 1.567 3.620 -12.733 1.00 97.62 145 VAL A N 1
ATOM 1163 C CA . VAL A 1 145 ? 0.751 2.437 -12.442 1.00 97.62 145 VAL A CA 1
ATOM 1164 C C . VAL A 1 145 ? 1.346 1.251 -13.182 1.00 97.62 145 VAL A C 1
ATOM 1166 O O . VAL A 1 145 ? 1.490 1.283 -14.404 1.00 97.62 145 VAL A O 1
ATOM 1169 N N . VAL A 1 146 ? 1.692 0.199 -12.445 1.00 97.69 146 VAL A N 1
ATOM 1170 C CA . VAL A 1 146 ? 2.255 -1.038 -12.998 1.00 97.69 146 VAL A CA 1
ATOM 1171 C C . VAL A 1 146 ? 1.384 -2.206 -12.564 1.00 97.69 146 VAL A C 1
ATOM 1173 O O . VAL A 1 146 ? 1.008 -2.294 -11.398 1.00 97.69 146 VAL A O 1
ATOM 1176 N N . HIS A 1 147 ? 1.066 -3.109 -13.488 1.00 97.88 147 HIS A N 1
ATOM 1177 C CA . HIS A 1 147 ? 0.295 -4.317 -13.202 1.00 97.88 147 HIS A CA 1
ATOM 1178 C C . HIS A 1 147 ? 1.222 -5.487 -12.889 1.00 97.88 147 HIS A C 1
ATOM 1180 O O . HIS A 1 147 ? 2.271 -5.645 -13.515 1.00 97.88 147 HIS A O 1
ATOM 1186 N N . LEU A 1 148 ? 0.806 -6.351 -11.966 1.00 97.44 148 LEU A N 1
ATOM 1187 C CA . LEU A 1 148 ? 1.374 -7.685 -11.863 1.00 97.44 148 LEU A CA 1
ATOM 1188 C C . LEU A 1 148 ? 1.058 -8.453 -13.150 1.00 97.44 148 LEU A C 1
ATOM 1190 O O . LEU A 1 148 ? -0.105 -8.680 -13.483 1.00 97.44 148 LEU A O 1
ATOM 1194 N N . GLU A 1 149 ? 2.105 -8.862 -13.859 1.00 93.44 149 GLU A N 1
ATOM 1195 C CA . GLU A 1 149 ? 1.981 -9.697 -15.048 1.00 93.44 149 GLU A CA 1
ATOM 1196 C C . GLU A 1 149 ? 1.945 -11.186 -14.688 1.00 93.44 149 GLU A C 1
ATOM 1198 O O . GLU A 1 149 ? 2.630 -11.649 -13.772 1.00 93.44 149 GLU A O 1
ATOM 1203 N N . GLY A 1 150 ? 1.177 -11.953 -15.463 1.00 91.38 150 GLY A N 1
ATOM 1204 C CA . GLY A 1 150 ? 1.053 -13.398 -15.291 1.00 91.38 150 GLY A CA 1
ATOM 1205 C C . GLY A 1 150 ? 0.150 -13.800 -14.123 1.00 91.38 150 GLY A C 1
ATOM 1206 O O . GLY A 1 150 ? -0.773 -13.083 -13.745 1.00 91.38 150 GLY A O 1
ATOM 1207 N N . GLU A 1 151 ? 0.383 -15.000 -13.593 1.00 91.25 151 GLU A N 1
ATOM 1208 C CA . GLU A 1 151 ? -0.440 -15.572 -12.527 1.00 91.25 151 GLU A CA 1
ATOM 1209 C C . GLU A 1 151 ? -0.136 -14.932 -11.164 1.00 91.25 151 GLU A C 1
ATOM 1211 O O . GLU A 1 151 ? 1.025 -14.764 -10.757 1.00 91.25 151 GLU A O 1
ATOM 1216 N N . PHE A 1 152 ? -1.200 -14.625 -10.421 1.00 95.00 152 PHE A N 1
ATOM 1217 C CA . PHE A 1 152 ? -1.089 -14.172 -9.045 1.00 95.00 152 PHE A CA 1
ATOM 1218 C C . PHE A 1 152 ? -0.688 -15.341 -8.141 1.00 95.00 152 PHE A C 1
ATOM 1220 O O . PHE A 1 152 ? -1.495 -16.189 -7.775 1.00 95.00 152 PHE A O 1
ATOM 1227 N N . GLY A 1 153 ? 0.568 -15.345 -7.706 1.00 94.81 153 GLY A N 1
ATOM 1228 C CA . GLY A 1 153 ? 1.107 -16.310 -6.759 1.00 94.81 153 GLY A CA 1
ATOM 1229 C C . GLY A 1 153 ? 1.943 -15.625 -5.687 1.00 94.81 153 GLY A C 1
ATOM 1230 O O . GLY A 1 153 ? 2.353 -14.474 -5.815 1.00 94.81 153 GLY A O 1
ATOM 1231 N N . ARG A 1 154 ? 2.257 -16.348 -4.608 1.00 94.19 154 ARG A N 1
ATOM 1232 C CA . ARG A 1 154 ? 3.050 -15.803 -3.492 1.00 94.19 154 ARG A CA 1
ATOM 1233 C C . ARG A 1 154 ? 4.404 -15.249 -3.940 1.00 94.19 154 ARG A C 1
ATOM 1235 O O . ARG A 1 154 ? 4.798 -14.173 -3.502 1.00 94.19 154 ARG A O 1
ATOM 1242 N N . ILE A 1 155 ? 5.121 -15.985 -4.792 1.00 93.69 155 ILE A N 1
ATOM 1243 C CA . ILE A 1 155 ? 6.452 -15.577 -5.265 1.00 93.69 155 ILE A CA 1
ATOM 1244 C C . ILE A 1 155 ? 6.340 -14.403 -6.238 1.00 93.69 155 ILE A C 1
ATOM 1246 O O . ILE A 1 155 ? 7.113 -13.454 -6.106 1.00 93.69 155 ILE A O 1
ATOM 1250 N N . SER A 1 156 ? 5.386 -14.435 -7.175 1.00 96.06 156 SER A N 1
ATOM 1251 C CA . SER A 1 156 ? 5.201 -13.350 -8.144 1.00 96.06 156 SER A CA 1
ATOM 1252 C C . SER A 1 156 ? 4.769 -12.059 -7.445 1.00 96.06 156 SER A C 1
ATOM 1254 O O . SER A 1 156 ? 5.391 -11.030 -7.681 1.00 96.06 156 SER A O 1
ATOM 1256 N N . ALA A 1 157 ? 3.842 -12.119 -6.484 1.00 96.75 157 ALA A N 1
ATOM 1257 C CA . ALA A 1 157 ? 3.435 -10.968 -5.676 1.00 96.75 157 ALA A CA 1
ATOM 1258 C C . ALA A 1 157 ? 4.585 -10.395 -4.825 1.00 96.75 157 ALA A C 1
ATOM 1260 O O . ALA A 1 157 ? 4.837 -9.194 -4.868 1.00 96.75 157 ALA A O 1
ATOM 1261 N N . LEU A 1 158 ? 5.334 -11.236 -4.094 1.00 93.56 158 LEU A N 1
ATOM 1262 C CA . LEU A 1 158 ? 6.505 -10.788 -3.318 1.00 93.56 158 LEU A CA 1
ATOM 1263 C C . LEU A 1 158 ? 7.567 -10.139 -4.207 1.00 93.56 158 LEU A C 1
ATOM 1265 O O . LEU A 1 158 ? 8.138 -9.105 -3.858 1.00 93.56 158 LEU A O 1
ATOM 1269 N N . THR A 1 159 ? 7.841 -10.762 -5.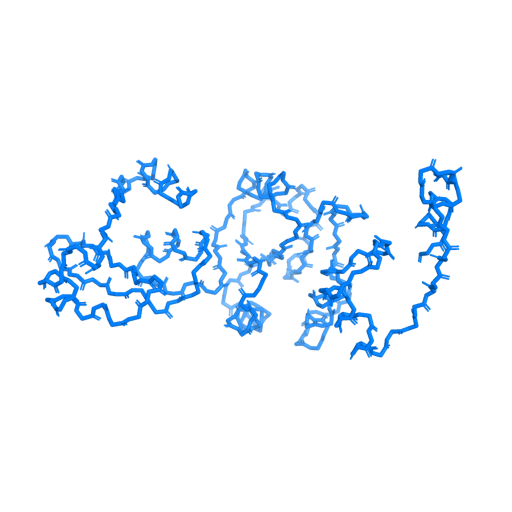354 1.00 92.56 159 THR A N 1
ATOM 1270 C CA . THR A 1 159 ? 8.804 -10.249 -6.327 1.00 92.56 159 THR A CA 1
ATOM 1271 C C . THR A 1 159 ? 8.332 -8.910 -6.859 1.00 92.56 159 THR A C 1
ATOM 1273 O O . THR A 1 159 ? 9.091 -7.953 -6.826 1.00 92.56 159 THR A O 1
ATOM 1276 N N . PHE A 1 160 ? 7.072 -8.809 -7.265 1.00 95.75 160 PHE A N 1
ATOM 1277 C CA . PHE A 1 160 ? 6.476 -7.584 -7.768 1.00 95.75 160 PHE A CA 1
ATOM 1278 C C . PHE A 1 160 ? 6.542 -6.440 -6.750 1.00 95.75 160 PHE A C 1
ATOM 1280 O O . PHE A 1 160 ? 7.098 -5.393 -7.067 1.00 95.75 160 PHE A O 1
ATOM 1287 N N . ILE A 1 161 ? 6.098 -6.662 -5.506 1.00 94.31 161 ILE A N 1
ATOM 1288 C CA . ILE A 1 161 ? 6.156 -5.657 -4.428 1.00 94.31 161 ILE A CA 1
ATOM 1289 C C . ILE A 1 161 ? 7.594 -5.193 -4.186 1.00 94.31 161 ILE A C 1
ATOM 1291 O O . ILE A 1 161 ? 7.878 -4.008 -4.028 1.00 94.31 161 ILE A O 1
ATOM 1295 N N . ARG A 1 162 ? 8.551 -6.122 -4.202 1.00 89.44 162 ARG A N 1
ATOM 1296 C CA . ARG A 1 162 ? 9.964 -5.770 -4.065 1.00 89.44 162 ARG A CA 1
ATOM 1297 C C . ARG A 1 162 ? 10.497 -5.016 -5.282 1.00 89.44 162 ARG A C 1
ATOM 1299 O O . ARG A 1 162 ? 11.363 -4.157 -5.126 1.00 89.44 162 ARG A O 1
ATOM 1306 N N . LEU A 1 163 ? 10.076 -5.397 -6.487 1.00 88.50 163 LEU A N 1
ATOM 1307 C CA . LEU A 1 163 ? 10.620 -4.859 -7.724 1.00 88.50 163 LEU A CA 1
ATOM 1308 C C . LEU A 1 163 ? 10.139 -3.438 -7.990 1.00 88.50 163 LEU A C 1
ATOM 1310 O O . LEU A 1 163 ? 10.984 -2.580 -8.234 1.00 88.50 163 LEU A O 1
ATOM 1314 N N . GLN A 1 164 ? 8.834 -3.205 -7.854 1.00 92.88 164 GLN A N 1
ATOM 1315 C CA . GLN A 1 164 ? 8.197 -1.923 -8.158 1.00 92.88 164 GLN A CA 1
ATOM 1316 C C . GLN A 1 164 ? 8.378 -0.868 -7.059 1.00 92.88 164 GLN A C 1
ATOM 1318 O O . GLN A 1 164 ? 8.144 0.313 -7.287 1.00 92.88 164 GLN A O 1
ATOM 1323 N N . GLY A 1 165 ? 8.838 -1.268 -5.871 1.00 88.75 165 GLY A N 1
ATOM 1324 C CA . GLY A 1 165 ? 9.126 -0.351 -4.767 1.00 88.75 165 GLY A CA 1
ATOM 1325 C C . GLY A 1 165 ? 10.464 0.377 -4.863 1.00 88.75 165 GLY A C 1
ATOM 1326 O O . GLY A 1 165 ? 10.851 1.017 -3.892 1.00 88.75 165 GLY A O 1
ATOM 1327 N N . ILE A 1 166 ? 11.199 0.221 -5.964 1.00 84.38 166 ILE A N 1
ATOM 1328 C CA . ILE A 1 166 ? 12.548 0.759 -6.149 1.00 84.38 166 ILE A CA 1
ATOM 1329 C C . ILE A 1 166 ? 12.565 1.521 -7.473 1.00 84.38 166 ILE A C 1
ATOM 1331 O O . ILE A 1 166 ? 12.244 0.933 -8.505 1.00 84.38 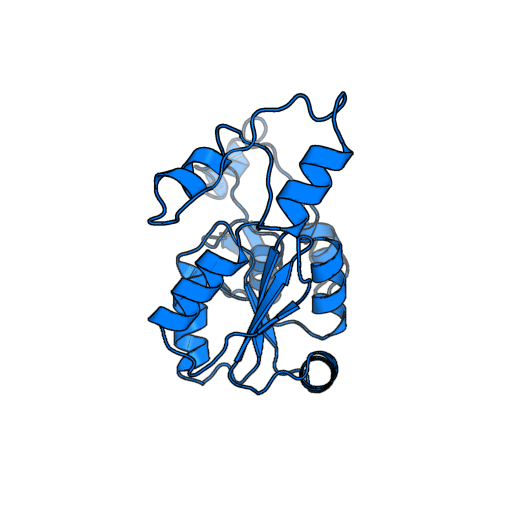166 ILE A O 1
ATOM 1335 N N . ALA A 1 167 ? 12.945 2.800 -7.438 1.00 85.88 167 ALA A N 1
ATOM 1336 C CA . ALA A 1 167 ? 13.072 3.620 -8.640 1.00 85.88 167 ALA A CA 1
ATOM 1337 C C . ALA A 1 167 ? 14.141 3.062 -9.587 1.00 85.88 167 ALA A C 1
ATOM 1339 O O . ALA A 1 167 ? 15.162 2.538 -9.133 1.00 85.88 167 ALA A O 1
ATOM 1340 N N . LYS A 1 168 ? 13.927 3.180 -10.901 1.00 84.50 168 LYS A N 1
ATOM 1341 C CA . LYS A 1 168 ? 14.930 2.779 -11.903 1.00 84.50 168 LYS A CA 1
ATOM 1342 C C . LYS A 1 168 ? 16.207 3.606 -11.783 1.00 84.50 168 LYS A C 1
ATOM 1344 O O . LYS A 1 168 ? 17.305 3.063 -11.877 1.00 84.50 168 LYS A O 1
ATOM 1349 N N . CYS A 1 169 ? 16.055 4.899 -11.505 1.00 83.19 169 CYS A N 1
ATOM 1350 C CA . CYS A 1 169 ? 17.157 5.826 -11.294 1.00 83.19 169 CYS A CA 1
ATOM 1351 C C . CYS A 1 169 ? 17.021 6.532 -9.944 1.00 83.19 169 CYS A C 1
ATOM 1353 O O . CYS A 1 169 ? 15.955 7.045 -9.608 1.00 83.19 169 CYS A O 1
ATOM 1355 N N . MET A 1 170 ? 18.103 6.573 -9.167 1.00 81.94 170 MET A N 1
ATOM 1356 C CA . MET A 1 170 ? 18.143 7.252 -7.871 1.00 81.94 170 MET A CA 1
ATOM 1357 C C . MET A 1 170 ? 19.548 7.774 -7.579 1.00 81.94 170 MET A C 1
ATOM 1359 O O . MET A 1 170 ? 20.540 7.234 -8.075 1.00 81.94 170 MET A O 1
ATOM 1363 N N . TYR A 1 171 ? 19.634 8.798 -6.734 1.00 82.69 171 TYR A N 1
ATOM 1364 C CA . TYR A 1 171 ? 20.912 9.246 -6.198 1.00 82.69 171 TYR A CA 1
ATOM 1365 C C . TYR A 1 171 ? 21.439 8.240 -5.183 1.00 82.69 171 TYR A C 1
ATOM 1367 O O . TYR A 1 171 ? 20.703 7.764 -4.320 1.00 82.69 171 TYR A O 1
ATOM 1375 N N . PHE A 1 172 ? 22.734 7.944 -5.265 1.00 79.25 172 PHE A N 1
ATOM 1376 C CA . PHE A 1 172 ? 23.368 7.075 -4.289 1.00 79.25 172 PHE A CA 1
ATOM 1377 C C . PHE A 1 172 ? 23.386 7.741 -2.908 1.00 79.25 172 PHE A C 1
ATOM 1379 O O . PHE A 1 172 ? 23.943 8.824 -2.739 1.00 79.25 172 PHE A O 1
ATOM 1386 N N . ASN A 1 173 ? 22.798 7.071 -1.921 1.00 73.69 173 ASN A N 1
ATOM 1387 C CA . ASN A 1 173 ? 22.871 7.442 -0.514 1.00 73.69 173 ASN A CA 1
ATOM 1388 C C . ASN A 1 173 ? 22.932 6.177 0.364 1.00 73.69 173 ASN A C 1
ATOM 1390 O O . ASN A 1 173 ? 22.656 5.065 -0.099 1.00 73.69 173 ASN A O 1
ATOM 1394 N N . ASP A 1 174 ? 23.295 6.343 1.638 1.00 73.00 174 ASP A N 1
ATOM 1395 C CA . ASP A 1 174 ? 23.492 5.221 2.565 1.00 73.00 174 ASP A CA 1
ATOM 1396 C C . ASP A 1 174 ? 22.217 4.388 2.780 1.00 73.00 174 ASP A C 1
ATOM 1398 O O . ASP A 1 174 ? 22.303 3.173 2.976 1.00 73.00 174 ASP A O 1
ATOM 1402 N N . ILE A 1 175 ? 21.036 5.008 2.691 1.00 64.88 175 ILE A N 1
ATOM 1403 C CA . ILE A 1 175 ? 19.736 4.352 2.888 1.00 64.88 175 ILE A CA 1
ATOM 1404 C C . ILE A 1 175 ? 19.435 3.419 1.706 1.00 64.88 175 ILE A C 1
ATOM 1406 O O . ILE A 1 175 ? 19.118 2.242 1.896 1.00 64.88 175 ILE A O 1
ATOM 1410 N N . ASP A 1 176 ? 19.618 3.908 0.481 1.00 66.50 176 ASP A N 1
ATOM 1411 C CA . ASP A 1 176 ? 19.340 3.159 -0.745 1.00 66.50 176 ASP A CA 1
ATOM 1412 C C . ASP A 1 176 ? 20.415 2.117 -1.072 1.00 66.50 176 ASP A C 1
ATOM 1414 O O . ASP A 1 176 ? 20.141 1.120 -1.750 1.00 66.50 176 ASP A O 1
ATOM 1418 N N . SER A 1 177 ? 21.620 2.269 -0.512 1.00 68.12 177 SER A N 1
ATOM 1419 C CA . SER A 1 177 ? 22.714 1.300 -0.644 1.00 68.12 177 SER A CA 1
ATOM 1420 C C . SER A 1 177 ? 22.293 -0.124 -0.243 1.00 68.12 177 SER A C 1
ATOM 1422 O O . SER A 1 177 ? 22.713 -1.105 -0.862 1.00 68.12 177 SER A O 1
ATOM 1424 N N . VAL A 1 178 ? 21.392 -0.258 0.739 1.00 67.19 178 VAL A N 1
ATOM 1425 C CA . VAL A 1 178 ? 20.860 -1.548 1.199 1.00 67.19 178 VAL A CA 1
ATOM 1426 C C . VAL A 1 178 ? 20.041 -2.227 0.099 1.00 67.19 178 VAL A C 1
ATOM 1428 O O . VAL A 1 178 ? 20.168 -3.438 -0.102 1.00 67.19 178 VAL A O 1
ATOM 1431 N N . ASN A 1 179 ? 19.240 -1.459 -0.643 1.00 66.44 179 ASN A N 1
ATOM 1432 C CA . ASN A 1 179 ? 18.418 -1.964 -1.743 1.00 66.44 179 ASN A CA 1
ATOM 1433 C C . ASN A 1 179 ? 19.275 -2.381 -2.946 1.00 66.44 179 ASN A C 1
ATOM 1435 O O . ASN A 1 179 ? 18.971 -3.388 -3.594 1.00 66.44 179 ASN A O 1
ATOM 1439 N N . ILE A 1 180 ? 20.359 -1.643 -3.197 1.00 67.44 180 ILE A N 1
ATOM 1440 C CA . ILE A 1 180 ? 21.283 -1.853 -4.316 1.00 67.44 180 ILE A CA 1
ATOM 1441 C C . ILE A 1 180 ? 22.201 -3.058 -4.058 1.00 67.44 180 ILE A C 1
ATOM 1443 O O . ILE A 1 180 ? 22.237 -3.984 -4.864 1.00 67.44 180 ILE A O 1
ATOM 1447 N N . PHE A 1 181 ? 22.905 -3.098 -2.921 1.00 70.25 181 PHE A N 1
ATOM 1448 C CA . PHE A 1 181 ? 23.976 -4.077 -2.684 1.00 70.25 181 PHE A CA 1
ATOM 1449 C C . PHE A 1 181 ? 23.523 -5.385 -2.028 1.00 70.25 181 PHE A C 1
ATOM 1451 O O . PHE A 1 181 ? 24.219 -6.394 -2.138 1.00 70.25 181 PHE A O 1
ATOM 1458 N N . ARG A 1 182 ? 22.367 -5.411 -1.346 1.00 64.81 182 ARG A N 1
ATOM 1459 C CA . ARG A 1 182 ? 21.801 -6.667 -0.804 1.00 64.81 182 ARG A CA 1
ATOM 1460 C C . ARG A 1 182 ? 20.817 -7.337 -1.762 1.00 64.81 182 ARG A C 1
ATOM 1462 O O . ARG A 1 182 ? 20.396 -8.472 -1.528 1.00 64.81 182 ARG A O 1
ATOM 1469 N N . GLY A 1 183 ? 20.414 -6.651 -2.829 1.00 60.69 183 GLY A N 1
ATOM 1470 C CA . GLY A 1 183 ? 19.674 -7.250 -3.932 1.00 60.69 183 GLY A CA 1
ATOM 1471 C C . GLY A 1 183 ? 20.623 -7.995 -4.868 1.00 60.69 183 GLY A C 1
ATOM 1472 O O . GLY A 1 183 ? 21.687 -7.491 -5.195 1.00 60.69 183 GLY A O 1
ATOM 1473 N N . LYS A 1 184 ? 20.232 -9.171 -5.373 1.00 59.41 184 LYS A N 1
ATOM 1474 C CA . LYS A 1 184 ? 20.888 -9.784 -6.545 1.00 59.41 184 LYS A CA 1
ATOM 1475 C C . LYS A 1 184 ? 20.527 -9.008 -7.826 1.00 59.41 184 LYS A C 1
ATOM 1477 O O . LYS A 1 184 ? 19.982 -9.590 -8.758 1.00 59.41 184 LYS A O 1
ATOM 1482 N N . ARG A 1 185 ? 20.715 -7.686 -7.837 1.00 66.56 185 ARG A N 1
ATOM 1483 C CA . ARG A 1 185 ? 20.463 -6.831 -8.999 1.00 66.56 185 ARG A CA 1
ATOM 1484 C C . ARG A 1 185 ? 21.790 -6.352 -9.563 1.00 66.56 185 ARG A C 1
ATOM 1486 O O . ARG A 1 185 ? 22.687 -5.978 -8.815 1.00 66.56 185 ARG A O 1
ATOM 1493 N N . THR A 1 186 ? 21.888 -6.340 -10.884 1.00 74.31 186 THR A N 1
ATOM 1494 C CA . THR A 1 186 ? 22.941 -5.600 -11.572 1.00 74.31 186 THR A CA 1
ATOM 1495 C C . THR A 1 186 ? 22.591 -4.121 -11.484 1.00 74.31 186 THR A C 1
ATOM 1497 O O . THR A 1 186 ? 21.507 -3.729 -11.909 1.00 74.31 186 THR A O 1
ATOM 1500 N N . ALA A 1 187 ? 23.483 -3.319 -10.913 1.00 77.88 187 ALA A N 1
ATOM 1501 C CA . ALA A 1 187 ? 23.353 -1.869 -10.868 1.00 77.88 187 ALA A CA 1
ATOM 1502 C C . ALA A 1 187 ? 24.426 -1.236 -11.757 1.00 77.88 187 ALA A C 1
ATOM 1504 O O . ALA A 1 187 ? 25.582 -1.665 -11.739 1.00 77.88 187 ALA A O 1
ATOM 1505 N N . ALA A 1 188 ? 24.041 -0.219 -12.524 1.00 85.06 188 ALA A N 1
ATOM 1506 C CA . ALA A 1 188 ? 24.979 0.681 -13.178 1.00 85.06 188 ALA A CA 1
ATOM 1507 C C . ALA A 1 188 ? 25.219 1.887 -12.260 1.00 85.06 188 ALA A C 1
ATOM 1509 O O . ALA A 1 188 ? 24.281 2.392 -11.646 1.00 85.06 188 ALA A O 1
ATOM 1510 N N . PHE A 1 189 ? 26.465 2.350 -12.169 1.00 86.62 189 PHE A N 1
ATOM 1511 C CA . PHE A 1 189 ? 26.825 3.529 -11.383 1.00 86.62 189 PHE A CA 1
ATOM 1512 C C . PHE A 1 189 ? 27.303 4.639 -12.316 1.00 86.62 189 PHE A C 1
ATOM 1514 O O . PHE A 1 189 ? 28.229 4.433 -13.101 1.00 86.62 189 PHE A O 1
ATOM 1521 N N . LEU A 1 190 ? 26.693 5.817 -12.195 1.00 88.31 190 LEU A N 1
ATOM 1522 C CA . LEU A 1 190 ? 27.159 7.051 -12.815 1.00 88.31 190 LEU A CA 1
ATOM 1523 C C . LEU A 1 190 ? 27.747 7.952 -11.725 1.00 88.31 190 LEU A C 1
ATOM 1525 O O . LEU A 1 190 ? 27.028 8.404 -10.839 1.00 88.31 190 LEU A O 1
ATOM 1529 N N . ALA A 1 191 ? 29.050 8.218 -11.798 1.00 91.88 191 ALA A N 1
ATOM 1530 C CA . ALA A 1 191 ? 29.722 9.181 -10.931 1.00 91.88 191 ALA A CA 1
ATOM 1531 C C . ALA A 1 191 ? 29.908 10.498 -11.694 1.00 91.88 191 ALA A C 1
ATOM 1533 O O . ALA A 1 191 ? 30.770 10.598 -12.567 1.00 91.88 191 ALA A O 1
ATOM 1534 N N . VAL A 1 192 ? 29.074 11.490 -11.390 1.00 92.00 192 VAL A N 1
ATOM 1535 C CA . VAL A 1 192 ? 29.108 12.818 -12.010 1.00 92.00 192 VAL A CA 1
ATOM 1536 C C . VAL A 1 192 ? 28.593 13.861 -11.019 1.00 92.00 192 VAL A C 1
ATOM 1538 O O . VAL A 1 192 ? 27.798 13.529 -10.143 1.00 92.00 192 VAL A O 1
ATOM 1541 N N . ASP A 1 193 ? 29.032 15.111 -11.154 1.00 90.38 193 ASP A N 1
ATOM 1542 C CA . ASP A 1 193 ? 28.372 16.243 -10.501 1.00 90.38 193 ASP A CA 1
ATOM 1543 C C . ASP A 1 193 ? 27.030 16.515 -11.221 1.00 90.38 193 ASP A C 1
ATOM 1545 O O . ASP A 1 193 ? 27.040 16.858 -12.412 1.00 90.38 193 ASP A O 1
ATOM 1549 N N . PRO A 1 194 ? 25.878 16.315 -10.553 1.00 86.38 194 PRO A N 1
ATOM 1550 C CA . PRO A 1 194 ? 24.571 16.439 -11.187 1.00 86.38 194 PRO A CA 1
ATOM 1551 C C . PRO A 1 194 ? 24.223 17.882 -11.561 1.00 86.38 194 PRO A C 1
ATOM 1553 O O . PRO A 1 194 ? 23.524 18.091 -12.553 1.00 86.38 194 PRO A O 1
ATOM 1556 N N . ASP A 1 195 ? 24.747 18.866 -10.827 1.00 90.25 195 ASP A N 1
ATOM 1557 C CA . ASP A 1 195 ? 24.495 20.283 -11.086 1.00 90.25 195 ASP A CA 1
ATOM 1558 C C . ASP A 1 195 ? 25.316 20.761 -12.288 1.00 90.25 195 ASP A C 1
ATOM 1560 O O . ASP A 1 195 ? 24.837 21.531 -13.124 1.00 90.25 195 ASP A O 1
ATOM 1564 N N . ALA A 1 196 ? 26.542 20.249 -12.427 1.00 93.81 196 ALA A N 1
ATOM 1565 C CA . ALA A 1 196 ? 27.391 20.535 -13.580 1.00 93.81 196 ALA A CA 1
ATOM 1566 C C . ALA A 1 196 ? 26.957 19.781 -14.852 1.00 93.81 196 ALA A C 1
ATOM 1568 O O . ALA A 1 196 ? 27.184 20.262 -15.968 1.00 93.81 196 ALA A O 1
ATOM 1569 N N . HIS A 1 197 ? 26.330 18.605 -14.716 1.00 92.12 197 HIS A N 1
ATOM 1570 C CA . HIS A 1 197 ? 26.008 17.718 -15.841 1.00 92.12 197 HIS A CA 1
ATOM 1571 C C . HIS A 1 197 ? 24.569 17.161 -15.832 1.00 92.12 197 HIS A C 1
ATOM 1573 O O . HIS A 1 197 ? 24.375 15.950 -16.001 1.00 92.12 197 HIS A O 1
ATOM 1579 N N . PRO A 1 198 ? 23.531 18.013 -15.760 1.00 91.00 198 PRO A N 1
ATOM 1580 C CA . PRO A 1 198 ? 22.144 17.562 -15.611 1.00 91.00 198 PRO A CA 1
ATOM 1581 C C . PRO A 1 198 ? 21.667 16.671 -16.771 1.00 91.00 198 PRO A C 1
ATOM 1583 O O . PRO A 1 198 ? 20.982 15.676 -16.556 1.00 91.00 198 PRO A O 1
ATOM 1586 N N . LYS A 1 199 ? 22.103 16.954 -18.007 1.00 91.31 199 LYS A N 1
ATOM 1587 C CA . LYS A 1 199 ? 21.754 16.146 -19.194 1.00 91.31 199 LYS A CA 1
ATOM 1588 C C . LYS A 1 199 ? 22.363 14.741 -19.182 1.00 91.31 199 LYS A C 1
ATOM 1590 O O . LYS A 1 199 ? 21.807 13.828 -19.784 1.00 91.31 199 LYS A O 1
ATOM 1595 N N . VAL A 1 200 ? 23.524 14.560 -18.547 1.00 90.88 200 VAL A N 1
ATOM 1596 C CA . VAL A 1 200 ? 24.163 13.237 -18.438 1.00 90.88 200 VAL A CA 1
ATOM 1597 C C . VAL A 1 200 ? 23.371 12.372 -17.464 1.00 90.88 200 VAL A C 1
ATOM 1599 O O . VAL A 1 200 ? 23.116 11.208 -17.763 1.00 90.88 200 VAL A O 1
ATOM 1602 N N . VAL A 1 201 ? 22.934 12.963 -16.349 1.00 88.12 201 VAL A N 1
ATOM 1603 C CA . VAL A 1 201 ? 22.057 12.311 -15.369 1.00 88.12 201 VAL A CA 1
ATOM 1604 C C . VAL A 1 201 ? 20.726 11.924 -16.012 1.00 88.12 201 VAL A C 1
ATOM 1606 O O . VAL A 1 201 ? 20.332 10.766 -15.930 1.00 88.12 201 VAL A O 1
ATOM 1609 N N . GLU A 1 202 ? 20.078 12.849 -16.725 1.00 86.00 202 GLU A N 1
ATOM 1610 C CA . GLU A 1 202 ? 18.818 12.588 -17.433 1.00 86.00 202 GLU A CA 1
ATOM 1611 C C . GLU A 1 202 ? 18.944 11.423 -18.427 1.00 86.00 202 GLU A C 1
ATOM 1613 O O . GLU A 1 202 ? 18.163 10.474 -18.382 1.00 86.00 202 GLU A O 1
ATOM 1618 N N . ASN A 1 203 ? 19.967 11.444 -19.286 1.00 88.31 203 ASN A N 1
ATOM 1619 C CA . ASN A 1 203 ? 20.193 10.374 -20.258 1.00 88.31 203 ASN A CA 1
ATOM 1620 C C . ASN A 1 203 ? 20.460 9.025 -19.587 1.00 88.31 203 ASN A C 1
ATOM 1622 O O . ASN A 1 203 ? 19.962 8.000 -20.050 1.00 88.31 203 ASN A O 1
ATOM 1626 N N . PHE A 1 204 ? 21.240 9.017 -18.507 1.00 87.94 204 PHE A N 1
ATOM 1627 C CA . PHE A 1 204 ? 21.515 7.803 -17.749 1.00 87.94 204 PHE A CA 1
ATOM 1628 C C . PHE A 1 204 ? 20.234 7.221 -17.148 1.00 87.94 204 PHE A C 1
ATOM 1630 O O . PHE A 1 204 ? 19.978 6.035 -17.328 1.00 87.94 204 PHE A O 1
ATOM 1637 N N . CYS A 1 205 ? 19.396 8.057 -16.531 1.00 84.56 205 CYS A N 1
ATOM 1638 C CA . CYS A 1 205 ? 18.116 7.627 -15.974 1.00 84.56 205 CYS A CA 1
ATOM 1639 C C . CYS A 1 205 ? 17.120 7.149 -17.042 1.00 84.56 205 CYS A C 1
ATOM 1641 O O . CYS A 1 205 ? 16.375 6.211 -16.790 1.00 84.56 205 CYS A O 1
ATOM 1643 N N . ASN A 1 206 ? 17.116 7.756 -18.233 1.00 80.56 206 ASN A N 1
ATOM 1644 C CA . ASN A 1 206 ? 16.208 7.384 -19.325 1.00 80.56 206 ASN A CA 1
ATOM 1645 C C . ASN A 1 206 ? 16.626 6.105 -20.071 1.00 80.56 206 ASN A C 1
ATOM 1647 O O . ASN A 1 206 ? 15.815 5.526 -20.793 1.00 80.56 206 ASN A O 1
ATOM 1651 N N . THR A 1 207 ? 17.891 5.692 -19.950 1.00 75.25 207 THR A N 1
ATOM 1652 C CA . THR A 1 207 ? 18.440 4.506 -20.636 1.00 75.25 207 THR A CA 1
ATOM 1653 C C . THR A 1 207 ? 18.495 3.273 -19.719 1.00 75.25 207 THR A C 1
ATOM 1655 O O . THR A 1 207 ? 18.766 2.172 -20.201 1.00 75.25 207 THR A O 1
ATOM 1658 N N . ALA A 1 208 ? 18.272 3.458 -18.413 1.00 59.44 208 ALA A N 1
ATOM 1659 C CA . ALA A 1 208 ? 18.291 2.418 -17.381 1.00 59.44 208 ALA A CA 1
ATOM 1660 C C . ALA A 1 208 ? 16.921 1.739 -17.205 1.00 59.44 208 ALA A C 1
ATOM 1662 O O . ALA A 1 208 ? 16.918 0.503 -16.995 1.00 59.44 208 ALA A O 1
#

Solvent-accessible surface area (backbone atoms only — not comparable to full-atom values): 12577 Å² total; per-residue (Å²): 112,71,36,44,60,53,36,45,72,37,97,81,48,42,82,75,84,88,79,59,49,90,80,40,48,67,60,28,58,76,69,67,51,87,54,86,89,66,51,70,49,68,59,95,80,45,79,42,76,63,86,59,64,97,41,52,61,32,47,42,40,22,74,74,70,75,42,81,42,41,44,37,82,45,50,47,69,55,52,54,53,42,52,77,71,38,69,50,37,37,39,38,34,42,59,77,88,38,71,57,39,52,47,50,42,54,52,33,61,75,40,84,89,59,50,40,32,30,28,74,41,67,68,38,33,60,76,68,68,52,69,60,74,40,46,34,41,34,28,71,54,84,71,47,71,42,74,64,76,81,73,84,41,69,66,53,49,53,46,46,59,61,54,73,72,50,66,86,57,78,82,93,44,81,77,55,44,54,64,53,73,75,37,101,55,93,75,87,85,85,90,71,60,57,87,85,35,51,69,59,52,51,52,52,49,74,74,97

pLDDT: mean 87.67, std 8.82, range [59.41, 98.5]

Mean predicted aligned error: 9.04 Å

Sequence (208 aa):
EKACKVLKKSDKSIQCAKINADTYKEIATEYDAESYPTLILFEQGNPKKYDGAMRDHSVIGWALTGENVSSLKVDLSQIEEMAQTEHVFYAFFGDIDSKEFKTYNMIAKFDEHRNFVHTDDPAAIEKYNARAPTLLAFRQFDEPVVHLEGEFGRISALTFIRLQGIAKCMYFNDIDSVNIFRGKRTAAFLAVDPDAHPKVVENFCNTA

InterPro domains:
  IPR013766 Thioredoxin domain [PF00085] (6-58)
  IPR036249 Thioredoxin-like superfamily [SSF52833] (3-63)
  IPR036249 Thioredoxin-like superfamily [SSF52833] (82-174)

Radius of gyration: 20.35 Å; Cα contacts (8 Å, |Δi|>4): 255; chains: 1; bounding box: 49×38×57 Å